Protein AF-0000000069236373 (afdb_homodimer)

Sequence (262 aa):
MSIPLNDQLSQAESSCGSLLYELQIIWDEVGETEPDRDRMLFELEQEYLEVYRRKVDQVNRSRAQLRQAITNCEVELAAICSTIGERLVHIRQSDRNVGSLKEEHARFLPQLEEMKKHHIEPRNPEAYFGQMSIPLNDQLSQAESSCGSLLYELQIIWDEVGETEPDRDRMLFELEQEYLEVYRRKVDQVNRSRAQLRQAITNCEVELAAICSTIGERLVHIRQSDRNVGSLKEEHARFLPQLEEMKKHHIEPRNPEAYFGQ

Secondary structure (DSSP, 8-state):
----HHHHHHHHHHHHHHHHHHHHHHHHHHT--HHHHHHHHHHHHHHHHHHHHHHHHHHHHHHHHHHHHHHHHHHHHHHHHHHTT-----SS-S---SS-HHHHHHHHHHHHHHHHHHHHS---GGGGG--/----HHHHHHHHHHHHHHHHHHHHHHHHHHT--HHHHHHHHHHHHHHHHHHHHHHHHHHHHHHHHHHHHHHHHHHHHHHHHHHTT-----SS-S---SS-HHHHHHHHHHHHHHHHHHHHS---GGGGG--

InterPro domains:
  IPR007145 Microtubule-associated protein, MAP65/Ase1/PRC1 [PTHR19321] (13-121)

pLDDT: mean 76.99, std 19.48, range [25.95, 97.44]

Foldseek 3Di:
DPPPPVVVVVVVVVVVVVVVVVVVVVCVVVVPDPVRVVVVVVVVVVVVVVVVVVVVVVVVVVVVVLVVLLVVLVVQLCVLCVVVVHRSPCLVPPPPDDDDSVVSNVVSVVSNVVSVVVSVPPPPVPPVPPD/DPPPPVVVVVVVVVVVVVVVVVVVVVCVVVVPDPVRVVVVVVVVVVVVVVVVVVVVVVVVVVVVVLVVLLVVLVVQLCVLCVVVVHRSPCLVPPPVPDDDSVVSNVVSVVSNVVSVVVSVPPPPVPPVVPD

Radius of gyration: 35.78 Å; Cα contacts (8 Å, |Δi|>4): 160; chains: 2; bounding box: 32×130×76 Å

Structure (mmCIF, N/CA/C/O backbone):
data_AF-0000000069236373-model_v1
#
loop_
_entity.id
_entity.type
_entity.pdbx_description
1 polymer 'Uncharacterized protein'
#
loop_
_atom_site.group_PDB
_atom_site.id
_atom_site.type_symbol
_atom_site.label_atom_id
_atom_site.label_alt_id
_atom_site.label_comp_id
_atom_site.label_asym_id
_atom_site.label_entity_id
_atom_site.label_seq_id
_atom_site.pdbx_PDB_ins_code
_atom_site.Cartn_x
_atom_site.Cartn_y
_atom_site.Cartn_z
_atom_site.occupancy
_atom_site.B_iso_or_equiv
_atom_site.auth_seq_id
_atom_site.auth_comp_id
_atom_site.auth_asym_id
_atom_site.auth_atom_id
_atom_site.pdbx_PDB_model_num
ATOM 1 N N . MET A 1 1 ? 19.297 19.359 -1.85 1 26.12 1 MET A N 1
ATOM 2 C CA . MET A 1 1 ? 18.641 19.359 -3.154 1 26.12 1 MET A CA 1
ATOM 3 C C . MET A 1 1 ? 17.594 18.266 -3.24 1 26.12 1 MET A C 1
ATOM 5 O O . MET A 1 1 ? 17.922 17.078 -3.244 1 26.12 1 MET A O 1
ATOM 9 N N . SER A 1 2 ? 16.375 18.422 -2.619 1 38.12 2 SER A N 1
ATOM 10 C CA . SER A 1 2 ? 15.258 17.5 -2.512 1 38.12 2 SER A CA 1
ATOM 11 C C . SER A 1 2 ? 14.953 16.828 -3.852 1 38.12 2 SER A C 1
ATOM 13 O O . SER A 1 2 ? 14.977 17.5 -4.895 1 38.12 2 SER A O 1
ATOM 15 N N . ILE A 1 3 ? 15.445 15.734 -4.121 1 47.75 3 ILE A N 1
ATOM 16 C CA . ILE A 1 3 ? 15.055 15.102 -5.375 1 47.75 3 ILE A CA 1
ATOM 17 C C . ILE A 1 3 ? 13.594 15.422 -5.684 1 47.75 3 ILE A C 1
ATOM 19 O O . ILE A 1 3 ? 12.719 15.242 -4.836 1 47.75 3 ILE A O 1
ATOM 23 N N . PRO A 1 4 ? 13.43 16.172 -6.766 1 51.88 4 PRO A N 1
ATOM 24 C CA . PRO A 1 4 ? 12.07 16.594 -7.113 1 51.88 4 PRO A CA 1
ATOM 25 C C . PRO A 1 4 ? 11.07 15.445 -7.082 1 51.88 4 PRO A C 1
ATOM 27 O O . PRO A 1 4 ? 11.422 14.297 -7.379 1 51.88 4 PRO A O 1
ATOM 30 N N . LEU A 1 5 ? 10.062 15.523 -6.312 1 58.81 5 LEU A N 1
ATOM 31 C CA . LEU A 1 5 ? 8.938 14.602 -6.188 1 58.81 5 LEU A CA 1
ATOM 32 C C . LEU A 1 5 ? 8.734 13.812 -7.48 1 58.81 5 LEU A C 1
ATOM 34 O O . LEU A 1 5 ? 8.469 12.609 -7.441 1 58.81 5 LEU A O 1
ATOM 38 N N . ASN A 1 6 ? 9.141 14.438 -8.555 1 59.66 6 ASN A N 1
ATOM 39 C CA . ASN A 1 6 ? 8.891 13.844 -9.867 1 59.66 6 ASN A CA 1
ATOM 40 C C . ASN A 1 6 ? 9.875 12.711 -10.164 1 59.66 6 ASN A C 1
ATOM 42 O O . ASN A 1 6 ? 9.5 11.695 -10.75 1 59.66 6 ASN A O 1
ATOM 46 N N . ASP A 1 7 ? 11.094 13 -9.664 1 62.06 7 ASP A N 1
ATOM 47 C CA . ASP A 1 7 ? 12.117 12 -9.961 1 62.06 7 ASP A CA 1
ATOM 48 C C . ASP A 1 7 ? 11.891 10.727 -9.148 1 62.06 7 ASP A C 1
ATOM 50 O O . ASP A 1 7 ? 12.047 9.617 -9.672 1 62.06 7 ASP A O 1
ATOM 54 N N . GLN A 1 8 ? 11.609 10.906 -7.918 1 60.22 8 GLN A N 1
ATOM 55 C CA . GLN A 1 8 ? 11.375 9.758 -7.047 1 60.22 8 GLN A CA 1
ATOM 56 C C . GLN A 1 8 ? 10.188 8.93 -7.527 1 60.22 8 GLN A C 1
ATOM 58 O O . GLN A 1 8 ? 10.242 7.699 -7.535 1 60.22 8 GLN A O 1
ATOM 63 N N . LEU A 1 9 ? 9.312 9.625 -8.039 1 64.06 9 LEU A N 1
ATOM 64 C CA . LEU A 1 9 ? 8.109 8.969 -8.539 1 64.06 9 LEU A CA 1
ATOM 65 C C . LEU A 1 9 ? 8.391 8.219 -9.836 1 64.06 9 LEU A C 1
ATOM 67 O O . LEU A 1 9 ? 7.852 7.141 -10.062 1 64.06 9 LEU A O 1
ATOM 71 N N . SER A 1 10 ? 9.336 8.773 -10.555 1 66.5 10 SER A N 1
ATOM 72 C CA . SER A 1 10 ? 9.711 8.133 -11.812 1 66.5 10 SER A CA 1
ATOM 73 C C . SER A 1 10 ? 10.43 6.812 -11.562 1 66.5 10 SER A C 1
ATOM 75 O O . SER A 1 10 ? 10.164 5.82 -12.242 1 66.5 10 SER A O 1
ATOM 77 N N . GLN A 1 11 ? 11.312 6.855 -10.523 1 68.12 11 GLN A N 1
ATOM 78 C CA . GLN A 1 11 ? 12.047 5.637 -10.195 1 68.12 11 GLN A CA 1
ATOM 79 C C . GLN A 1 11 ? 11.109 4.562 -9.656 1 68.12 11 GLN A C 1
ATOM 81 O O . GLN A 1 11 ? 11.258 3.381 -9.977 1 68.12 11 GLN A O 1
ATOM 86 N N . ALA A 1 12 ? 10.211 4.988 -8.953 1 68.5 12 ALA A N 1
ATOM 87 C CA . ALA A 1 12 ? 9.227 4.062 -8.391 1 68.5 12 ALA A CA 1
ATOM 88 C C . ALA A 1 12 ? 8.375 3.439 -9.492 1 68.5 12 ALA A C 1
ATOM 90 O O . ALA A 1 12 ? 8.078 2.244 -9.453 1 68.5 12 ALA A O 1
ATOM 91 N N . GLU A 1 13 ? 8.195 4.305 -10.438 1 69.25 13 GLU A N 1
ATOM 92 C CA . GLU A 1 13 ? 7.406 3.842 -11.578 1 69.25 13 GLU A CA 1
ATOM 93 C C . GLU A 1 13 ? 8.133 2.732 -12.336 1 69.25 13 GLU A C 1
ATOM 95 O O . GLU A 1 13 ? 7.508 1.767 -12.781 1 69.25 13 GLU A O 1
ATOM 100 N N . SER A 1 14 ? 9.438 2.98 -12.438 1 74.75 14 SER A N 1
ATOM 101 C CA . SER A 1 14 ? 10.242 1.968 -13.117 1 74.75 14 SER A CA 1
ATOM 102 C C . SER A 1 14 ? 10.242 0.654 -12.336 1 74.75 14 SER A C 1
ATOM 104 O O . SER A 1 14 ? 10.125 -0.421 -12.93 1 74.75 14 SER A O 1
ATOM 106 N N . SER A 1 15 ? 10.344 0.824 -10.992 1 81.56 15 SER A N 1
ATOM 107 C CA . SER A 1 15 ? 10.359 -0.372 -10.156 1 81.56 15 SER A CA 1
ATOM 108 C C . SER A 1 15 ? 9.008 -1.073 -10.172 1 81.56 15 SER A C 1
ATOM 110 O O . SER A 1 15 ? 8.938 -2.297 -10.305 1 81.56 15 SER A O 1
ATOM 112 N N . CYS A 1 16 ? 7.988 -0.283 -10.195 1 85.12 16 CYS A N 1
ATOM 113 C CA . CYS A 1 16 ? 6.645 -0.847 -10.297 1 85.12 16 CYS A CA 1
ATOM 114 C C . CYS A 1 16 ? 6.445 -1.528 -11.648 1 85.12 16 CYS A C 1
ATOM 116 O O . CYS A 1 16 ? 5.859 -2.611 -11.719 1 85.12 16 CYS A O 1
ATOM 118 N N . GLY A 1 17 ? 6.941 -0.844 -12.688 1 85.62 17 GLY A N 1
ATOM 119 C CA . GLY A 1 17 ? 6.887 -1.438 -14.008 1 85.62 17 GLY A CA 1
ATOM 120 C C . GLY A 1 17 ? 7.566 -2.793 -14.086 1 85.62 17 GLY A C 1
ATOM 121 O O . GLY A 1 17 ? 7.023 -3.73 -14.68 1 85.62 17 GLY A O 1
ATOM 122 N N . SER A 1 18 ? 8.703 -2.859 -13.508 1 88.56 18 SER A N 1
ATOM 123 C CA . SER A 1 18 ? 9.453 -4.109 -13.484 1 88.56 18 SER A CA 1
ATOM 124 C C . SER A 1 18 ? 8.703 -5.191 -12.719 1 88.56 18 SER A C 1
ATOM 126 O O . SER A 1 18 ? 8.68 -6.352 -13.133 1 88.56 18 SER A O 1
ATOM 128 N N . LEU A 1 19 ? 8.125 -4.875 -11.695 1 91.25 19 LEU A N 1
ATOM 129 C CA . LEU A 1 19 ? 7.387 -5.824 -10.875 1 91.25 19 LEU A CA 1
ATOM 130 C C . LEU A 1 19 ? 6.121 -6.293 -11.594 1 91.25 19 LEU A C 1
ATOM 132 O O . LEU A 1 19 ? 5.773 -7.477 -11.539 1 91.25 19 LEU A O 1
ATOM 136 N N . LEU A 1 20 ? 5.484 -5.375 -12.328 1 91 20 LEU A N 1
ATOM 137 C CA . LEU A 1 20 ? 4.328 -5.734 -13.148 1 91 20 LEU A CA 1
ATOM 138 C C . LEU A 1 20 ? 4.723 -6.703 -14.258 1 91 20 LEU A C 1
ATOM 140 O O . LEU A 1 20 ? 3.982 -7.641 -14.562 1 91 20 LEU A O 1
ATOM 144 N N . TYR A 1 21 ? 5.875 -6.414 -14.805 1 91.44 21 TYR A N 1
ATOM 145 C CA . TYR A 1 21 ? 6.402 -7.309 -15.828 1 91.44 21 TYR A CA 1
ATOM 146 C C . TYR A 1 21 ? 6.637 -8.703 -15.258 1 91.44 21 TYR A C 1
ATOM 148 O O . TYR A 1 21 ? 6.273 -9.703 -15.883 1 91.44 21 TYR A O 1
ATOM 156 N N . GLU A 1 22 ? 7.223 -8.75 -14.125 1 93.06 22 GLU A N 1
ATOM 157 C CA . GLU A 1 22 ? 7.441 -10.023 -13.438 1 93.06 22 GLU A CA 1
ATOM 158 C C . GLU A 1 22 ? 6.121 -10.742 -13.172 1 93.06 22 GLU A C 1
ATOM 160 O O . GLU A 1 22 ? 6.02 -11.953 -13.367 1 93.06 22 GLU A O 1
ATOM 165 N N . LEU A 1 23 ? 5.121 -10.062 -12.812 1 95.19 23 LEU A N 1
ATOM 166 C CA . LEU A 1 23 ? 3.797 -10.625 -12.578 1 95.19 23 LEU A CA 1
ATOM 167 C C . LEU A 1 23 ? 3.24 -11.258 -13.844 1 95.19 23 LEU A C 1
ATOM 169 O O . LEU A 1 23 ? 2.699 -12.359 -13.812 1 95.19 23 LEU A O 1
ATOM 173 N N . GLN A 1 24 ? 3.424 -10.562 -14.93 1 93.62 24 GLN A N 1
ATOM 174 C CA . GLN A 1 24 ? 2.943 -11.055 -16.219 1 93.62 24 GLN A CA 1
ATOM 175 C C . GLN A 1 24 ? 3.633 -12.359 -16.594 1 93.62 24 GLN A C 1
ATOM 177 O O . GLN A 1 24 ? 2.99 -13.281 -17.109 1 93.62 24 GLN A O 1
ATOM 182 N N . ILE A 1 25 ? 4.91 -12.422 -16.312 1 95.88 25 ILE A N 1
ATOM 183 C CA . ILE A 1 25 ? 5.688 -13.617 -16.609 1 95.88 25 ILE A CA 1
ATOM 184 C C . ILE A 1 25 ? 5.156 -14.789 -15.797 1 95.88 25 ILE A C 1
ATOM 186 O O . ILE A 1 25 ? 4.949 -15.883 -16.328 1 95.88 25 ILE A O 1
ATOM 190 N N . ILE A 1 26 ? 4.926 -14.578 -14.531 1 97 26 ILE A N 1
ATOM 191 C CA . ILE A 1 26 ? 4.441 -15.641 -13.656 1 97 26 ILE A CA 1
ATOM 192 C C . ILE A 1 26 ? 3.051 -16.078 -14.102 1 97 26 ILE A C 1
ATOM 194 O O . ILE A 1 26 ? 2.771 -17.281 -14.188 1 97 26 ILE A O 1
ATOM 198 N N . TRP A 1 27 ? 2.217 -15.125 -14.43 1 96.5 27 TRP A N 1
ATOM 199 C CA . TRP A 1 27 ? 0.853 -15.43 -14.844 1 96.5 27 TRP A CA 1
ATOM 200 C C . TRP A 1 27 ? 0.851 -16.25 -16.141 1 96.5 27 TRP A C 1
ATOM 202 O O . TRP A 1 27 ? 0.029 -17.156 -16.297 1 96.5 27 TRP A O 1
ATOM 212 N N . ASP A 1 28 ? 1.754 -15.914 -17.016 1 94.5 28 ASP A N 1
ATOM 213 C CA . ASP A 1 28 ? 1.892 -16.672 -18.266 1 94.5 28 ASP A CA 1
ATOM 214 C C . ASP A 1 28 ? 2.314 -18.109 -17.969 1 94.5 28 ASP A C 1
ATOM 216 O O . ASP A 1 28 ? 1.752 -19.062 -18.531 1 94.5 28 ASP A O 1
ATOM 220 N N . GLU A 1 29 ? 3.211 -18.281 -17.156 1 94.81 29 GLU A N 1
ATOM 221 C CA . GLU A 1 29 ? 3.715 -19.594 -16.797 1 94.81 29 GLU A CA 1
ATOM 222 C C . GLU A 1 29 ? 2.625 -20.453 -16.141 1 94.81 29 GLU A C 1
ATOM 224 O O . GLU A 1 29 ? 2.484 -21.625 -16.453 1 94.81 29 GLU A O 1
ATOM 229 N N . VAL A 1 30 ? 1.955 -19.844 -15.219 1 95.56 30 VAL A N 1
ATOM 230 C CA . VAL A 1 30 ? 0.903 -20.531 -14.477 1 95.56 30 VAL A CA 1
ATOM 231 C C . VAL A 1 30 ? -0.269 -20.828 -15.414 1 95.56 30 VAL A C 1
ATOM 233 O O . VAL A 1 30 ? -0.889 -21.891 -15.312 1 95.56 30 VAL A O 1
ATOM 236 N N . GLY A 1 31 ? -0.531 -19.969 -16.375 1 95.44 31 GLY A N 1
ATOM 237 C CA . GLY A 1 31 ? -1.665 -20.062 -17.281 1 95.44 31 GLY A CA 1
ATOM 238 C C . GLY A 1 31 ? -2.908 -19.375 -16.75 1 95.44 31 GLY A C 1
ATOM 239 O O . GLY A 1 31 ? -4.012 -19.922 -16.828 1 95.44 31 GLY A O 1
ATOM 240 N N . GLU A 1 32 ? -2.658 -18.188 -16.172 1 95.25 32 GLU A N 1
ATOM 241 C CA . GLU A 1 32 ? -3.773 -17.406 -15.648 1 95.25 32 GLU A CA 1
ATOM 242 C C . GLU A 1 32 ? -4.641 -16.875 -16.781 1 95.25 32 GLU A C 1
ATOM 244 O O . GLU A 1 32 ? -4.121 -16.422 -17.797 1 95.25 32 GLU A O 1
ATOM 249 N N . THR A 1 33 ? -5.926 -16.938 -16.547 1 94.75 33 THR A N 1
ATOM 250 C CA . THR A 1 33 ? -6.848 -16.422 -17.547 1 94.75 33 THR A CA 1
ATOM 251 C C . THR A 1 33 ? -6.867 -14.906 -17.547 1 94.75 33 THR A C 1
ATOM 253 O O . THR A 1 33 ? -6.496 -14.273 -16.547 1 94.75 33 THR A O 1
ATOM 256 N N . GLU A 1 34 ? -7.34 -14.297 -18.625 1 92.94 34 GLU A N 1
ATOM 257 C CA . GLU A 1 34 ? -7.402 -12.844 -18.75 1 92.94 34 GLU A CA 1
ATOM 258 C C . GLU A 1 34 ? -8.312 -12.242 -17.688 1 92.94 34 GLU A C 1
ATOM 260 O O . GLU A 1 34 ? -7.945 -11.273 -17.016 1 92.94 34 GLU A O 1
ATOM 265 N N . PRO A 1 35 ? -9.555 -12.867 -17.469 1 94.81 35 PRO A N 1
ATOM 266 C CA . PRO A 1 35 ? -10.414 -12.32 -16.422 1 94.81 35 PRO A CA 1
ATOM 267 C C . PRO A 1 35 ? -9.773 -12.391 -15.039 1 94.81 35 PRO A C 1
ATOM 269 O O . PRO A 1 35 ? -9.945 -11.477 -14.227 1 94.81 35 PRO A O 1
ATOM 272 N N . ASP A 1 36 ? -8.969 -13.391 -14.758 1 93.62 36 ASP A N 1
ATOM 273 C CA . ASP A 1 36 ? -8.281 -13.516 -13.469 1 93.62 36 ASP A CA 1
ATOM 274 C C . ASP A 1 36 ? -7.172 -12.477 -13.328 1 93.62 36 ASP A C 1
ATOM 276 O O . ASP A 1 36 ? -6.996 -11.891 -12.266 1 93.62 36 ASP A O 1
ATOM 280 N N . ARG A 1 37 ? -6.473 -12.297 -14.391 1 92.88 37 ARG A N 1
ATOM 281 C CA . ARG A 1 37 ? -5.418 -11.281 -14.398 1 92.88 37 ARG A CA 1
ATOM 282 C C . ARG A 1 37 ? -5.992 -9.891 -14.141 1 92.88 37 ARG A C 1
ATOM 284 O O . ARG A 1 37 ? -5.473 -9.148 -13.312 1 92.88 37 ARG A O 1
ATOM 291 N N . ASP A 1 38 ? -7.059 -9.562 -14.844 1 89.69 38 ASP A N 1
ATOM 292 C CA . ASP A 1 38 ? -7.727 -8.273 -14.688 1 89.69 38 ASP A CA 1
ATOM 293 C C . ASP A 1 38 ? -8.18 -8.062 -13.242 1 89.69 38 ASP A C 1
ATOM 295 O O . ASP A 1 38 ? -8.047 -6.961 -12.703 1 89.69 38 ASP A O 1
ATOM 299 N N . ARG A 1 39 ? -8.734 -9.078 -12.742 1 93.25 39 ARG A N 1
ATOM 300 C CA . ARG A 1 39 ? -9.203 -9.008 -11.359 1 93.25 39 ARG A CA 1
ATOM 301 C C . ARG A 1 39 ? -8.047 -8.727 -10.406 1 93.25 39 ARG A C 1
ATOM 303 O O . ARG A 1 39 ? -8.148 -7.855 -9.539 1 93.25 39 ARG A O 1
ATOM 310 N N . MET A 1 40 ? -6.969 -9.383 -10.539 1 92.5 40 MET A N 1
ATOM 311 C CA . MET A 1 40 ? -5.824 -9.211 -9.648 1 92.5 40 MET A CA 1
ATOM 312 C C . MET A 1 40 ? -5.191 -7.836 -9.844 1 92.5 40 MET A C 1
ATOM 314 O O . MET A 1 40 ? -4.77 -7.199 -8.875 1 92.5 40 MET A O 1
ATOM 318 N N . LEU A 1 41 ? -5.129 -7.359 -11.039 1 91.06 41 LEU A N 1
ATOM 319 C CA . LEU A 1 41 ? -4.617 -6.023 -11.32 1 91.06 41 LEU A CA 1
ATOM 320 C C . LEU A 1 41 ? -5.5 -4.957 -10.68 1 91.06 41 LEU A C 1
ATOM 322 O O . LEU A 1 41 ? -4.996 -3.967 -10.148 1 91.06 41 LEU A O 1
ATOM 326 N N . PHE A 1 42 ? -6.809 -5.164 -10.805 1 90.38 42 PHE A N 1
ATOM 327 C CA . PHE A 1 42 ? -7.746 -4.246 -10.172 1 90.38 42 PHE A CA 1
ATOM 328 C C . PHE A 1 42 ? -7.516 -4.188 -8.664 1 90.38 42 PHE A C 1
ATOM 330 O O . PHE A 1 42 ? -7.504 -3.107 -8.07 1 90.38 42 PHE A O 1
ATOM 337 N N . GLU A 1 43 ? -7.352 -5.375 -8.023 1 92.25 43 GLU A N 1
ATOM 338 C CA . GLU A 1 43 ? -7.082 -5.449 -6.59 1 92.25 43 GLU A CA 1
ATOM 339 C C . GLU A 1 43 ? -5.797 -4.711 -6.23 1 92.25 43 GLU A C 1
ATOM 341 O O . GLU A 1 43 ? -5.738 -4.012 -5.219 1 92.25 43 GLU A O 1
ATOM 346 N N . LEU A 1 44 ? -4.797 -4.879 -7.023 1 91.75 44 LEU A N 1
ATOM 347 C CA . LEU A 1 44 ? -3.523 -4.191 -6.836 1 91.75 44 LEU A CA 1
ATOM 348 C C . LEU A 1 44 ? -3.709 -2.678 -6.895 1 91.75 44 LEU A C 1
ATOM 350 O O . LEU A 1 44 ? -3.193 -1.953 -6.039 1 91.75 44 LEU A O 1
ATOM 354 N N . GLU A 1 45 ? -4.414 -2.201 -7.785 1 87 45 GLU A N 1
ATOM 355 C CA . GLU A 1 45 ? -4.688 -0.776 -7.941 1 87 45 GLU A CA 1
ATOM 356 C C . GLU A 1 45 ? -5.422 -0.219 -6.727 1 87 45 GLU A C 1
ATOM 358 O O . GLU A 1 45 ? -5.117 0.879 -6.258 1 87 45 GLU A O 1
ATOM 363 N N . GLN A 1 46 ? -6.414 -0.959 -6.285 1 90.12 46 GLN A N 1
ATOM 364 C CA . GLN A 1 46 ? -7.168 -0.521 -5.117 1 90.12 46 GLN A CA 1
ATOM 365 C C . GLN A 1 46 ? -6.27 -0.413 -3.891 1 90.12 46 GLN A C 1
ATOM 367 O O . GLN A 1 46 ? -6.391 0.53 -3.105 1 90.12 46 GLN A O 1
ATOM 372 N N . GLU A 1 47 ? -5.359 -1.366 -3.807 1 91.06 47 GLU A N 1
ATOM 373 C CA . GLU A 1 47 ? -4.449 -1.343 -2.666 1 91.06 47 GLU A CA 1
ATOM 374 C C . GLU A 1 47 ? -3.465 -0.18 -2.768 1 91.06 47 GLU A C 1
ATOM 376 O O . GLU A 1 47 ? -3.117 0.438 -1.76 1 91.06 47 GLU A O 1
ATOM 381 N N . TYR A 1 48 ? -3.102 0.008 -3.98 1 87.69 48 TYR A N 1
ATOM 382 C CA . TYR A 1 48 ? -2.229 1.141 -4.266 1 87.69 48 TYR A CA 1
ATOM 383 C C . TYR A 1 48 ? -2.91 2.457 -3.918 1 87.69 48 TYR A C 1
ATOM 385 O O . TYR A 1 48 ? -2.334 3.299 -3.225 1 87.69 48 TYR A O 1
ATOM 393 N N . LEU A 1 49 ? -4.102 2.74 -4.293 1 90.44 49 LEU A N 1
ATOM 394 C CA . LEU A 1 49 ? -4.852 3.965 -4.035 1 90.44 49 LEU A CA 1
ATOM 395 C C . LEU A 1 49 ? -5.098 4.145 -2.541 1 90.44 49 LEU A C 1
ATOM 397 O O . LEU A 1 49 ? -5.098 5.273 -2.039 1 90.44 49 LEU A O 1
ATOM 401 N N . GLU A 1 50 ? -5.273 3.02 -1.917 1 93.56 50 GLU A N 1
ATOM 402 C CA . GLU A 1 50 ? -5.512 3.07 -0.477 1 93.56 50 GLU A CA 1
ATOM 403 C C . GLU A 1 50 ? -4.305 3.641 0.262 1 93.56 50 GLU A C 1
ATOM 405 O O . GLU A 1 50 ? -4.453 4.309 1.287 1 93.56 50 GLU A O 1
ATOM 410 N N . VAL A 1 51 ? -3.08 3.426 -0.233 1 93.94 51 VAL A N 1
ATOM 411 C CA . VAL A 1 51 ? -1.866 3.973 0.364 1 93.94 51 VAL A CA 1
ATOM 412 C C . VAL A 1 51 ? -1.929 5.496 0.358 1 93.94 51 VAL A C 1
ATOM 414 O O . VAL A 1 51 ? -1.69 6.141 1.385 1 93.94 51 VAL A O 1
ATOM 417 N N . TYR A 1 52 ? -2.342 6.043 -0.737 1 91.31 52 TYR A N 1
ATOM 418 C CA . TYR A 1 52 ? -2.447 7.492 -0.872 1 91.31 52 TYR A CA 1
ATOM 419 C C . TYR A 1 52 ? -3.561 8.039 0.01 1 91.31 52 TYR A C 1
ATOM 421 O O . TYR A 1 52 ? -3.377 9.047 0.696 1 91.31 52 TYR A O 1
ATOM 429 N N . ARG A 1 53 ? -4.684 7.426 0.049 1 94.25 53 ARG A N 1
ATOM 430 C CA . ARG A 1 53 ? -5.828 7.879 0.834 1 94.25 53 ARG A CA 1
ATOM 431 C C . ARG A 1 53 ? -5.496 7.891 2.322 1 94.25 53 ARG A C 1
ATOM 433 O O . ARG A 1 53 ? -5.852 8.836 3.035 1 94.25 53 ARG A O 1
ATOM 440 N N . ARG A 1 54 ? -4.82 6.848 2.734 1 95.75 54 ARG A N 1
ATOM 441 C CA . ARG A 1 54 ? -4.449 6.758 4.141 1 95.75 54 ARG A CA 1
ATOM 442 C C . ARG A 1 54 ? -3.512 7.898 4.535 1 95.75 54 ARG A C 1
ATOM 444 O O . ARG A 1 54 ? -3.617 8.445 5.633 1 95.75 54 ARG A O 1
ATOM 451 N N . LYS A 1 55 ? -2.586 8.203 3.621 1 94.88 55 LYS A N 1
ATOM 452 C CA . LYS A 1 55 ? -1.638 9.281 3.902 1 94.88 55 LYS A CA 1
ATOM 453 C C . LYS A 1 55 ? -2.346 10.625 3.996 1 94.88 55 LYS A C 1
ATOM 455 O O . LYS A 1 55 ? -2.084 11.414 4.914 1 94.88 55 LYS A O 1
ATOM 460 N N . VAL A 1 56 ? -3.213 10.898 3.082 1 95.81 56 VAL A N 1
ATOM 461 C CA . VAL A 1 56 ? -3.988 12.133 3.094 1 95.81 56 VAL A CA 1
ATOM 462 C C . VAL A 1 56 ? -4.789 12.234 4.391 1 95.81 56 VAL A C 1
ATOM 464 O O . VAL A 1 56 ? -4.816 13.281 5.035 1 95.81 56 VAL A O 1
ATOM 467 N N . ASP A 1 57 ? -5.387 11.148 4.785 1 97.06 57 ASP A N 1
ATOM 468 C CA . ASP A 1 57 ? -6.172 11.109 6.016 1 97.06 57 ASP A CA 1
ATOM 469 C C . ASP A 1 57 ? -5.305 11.438 7.23 1 97.06 57 ASP A C 1
ATOM 471 O O . ASP A 1 57 ? -5.723 12.188 8.109 1 97.06 57 ASP A O 1
ATOM 475 N N . GLN A 1 58 ? -4.184 10.852 7.211 1 96.56 58 GLN A N 1
ATOM 476 C CA . GLN A 1 58 ? -3.254 11.055 8.32 1 96.56 58 GLN A CA 1
ATOM 477 C C . GLN A 1 58 ? -2.846 12.523 8.43 1 96.56 58 GLN A C 1
ATOM 479 O O . GLN A 1 58 ? -2.891 13.102 9.516 1 96.56 58 GLN A O 1
ATOM 484 N N . VAL A 1 59 ? -2.535 13.055 7.352 1 97.12 59 VAL A N 1
ATOM 485 C CA . VAL A 1 59 ? -2.045 14.43 7.359 1 97.12 59 VAL A CA 1
ATOM 486 C C . VAL A 1 59 ? -3.197 15.383 7.652 1 97.12 59 VAL A C 1
ATOM 488 O O . VAL A 1 59 ? -3.014 16.406 8.328 1 97.12 59 VAL A O 1
ATOM 491 N N . ASN A 1 60 ? -4.316 15.078 7.188 1 96.5 60 ASN A N 1
ATOM 492 C CA . ASN A 1 60 ? -5.512 15.875 7.473 1 96.5 60 ASN A CA 1
ATOM 493 C C . ASN A 1 60 ? -5.852 15.859 8.961 1 96.5 60 ASN A C 1
ATOM 495 O O . ASN A 1 60 ? -6.277 16.875 9.508 1 96.5 60 ASN A O 1
ATOM 499 N N . ARG A 1 61 ? -5.676 14.766 9.555 1 97.31 61 ARG A N 1
ATOM 500 C CA . ARG A 1 61 ? -5.898 14.672 10.992 1 97.31 61 ARG A CA 1
ATOM 501 C C . ARG A 1 61 ? -4.918 15.547 11.758 1 97.31 61 ARG A C 1
ATOM 503 O O . ARG A 1 61 ? -5.297 16.234 12.711 1 97.31 61 ARG A O 1
ATOM 510 N N . SER A 1 62 ? -3.709 15.5 11.32 1 96 62 SER A N 1
ATOM 511 C CA . SER A 1 62 ? -2.674 16.328 11.93 1 96 62 SER A CA 1
ATOM 512 C C . SER A 1 62 ? -2.992 17.812 11.773 1 96 62 SER A C 1
ATOM 514 O O . SER A 1 62 ? -2.809 18.594 12.711 1 96 62 SER A O 1
ATOM 516 N N . ARG A 1 63 ? -3.457 18.188 10.602 1 97.38 63 ARG A N 1
ATOM 517 C CA . ARG A 1 63 ? -3.883 19.562 10.336 1 97.38 63 ARG A CA 1
ATOM 518 C C . ARG A 1 63 ? -5.012 19.969 11.281 1 97.38 63 ARG A C 1
ATOM 520 O O . ARG A 1 63 ? -4.961 21.047 11.883 1 97.38 63 ARG A O 1
ATOM 527 N N . ALA A 1 64 ? -6.004 19.156 11.406 1 97.44 64 ALA A N 1
ATOM 528 C CA . ALA A 1 64 ? -7.148 19.438 12.266 1 97.44 64 ALA A CA 1
ATOM 529 C C . ALA A 1 64 ? -6.711 19.609 13.719 1 97.44 64 ALA A C 1
ATOM 531 O O . ALA A 1 64 ? -7.199 20.5 14.422 1 97.44 64 ALA A O 1
ATOM 532 N N . GLN A 1 65 ? -5.777 18.797 14.133 1 96.88 65 GLN A N 1
ATOM 533 C CA . GLN A 1 65 ? -5.254 18.859 15.492 1 96.88 65 GLN A CA 1
ATOM 534 C C . GLN A 1 65 ? -4.535 20.188 15.75 1 96.88 65 GLN A C 1
ATOM 536 O O . GLN A 1 65 ? -4.664 20.781 16.828 1 96.88 65 GLN A O 1
ATOM 541 N N . LEU A 1 66 ? -3.766 20.609 14.781 1 94.62 66 LEU A N 1
ATOM 542 C CA . LEU A 1 66 ? -3.051 21.875 14.891 1 94.62 66 LEU A CA 1
ATOM 543 C C . LEU A 1 66 ? -4.023 23.047 14.961 1 94.62 66 LEU A C 1
ATOM 545 O O . LEU A 1 66 ? -3.852 23.953 15.781 1 94.62 66 LEU A O 1
ATOM 549 N N . ARG A 1 67 ? -5.09 23.078 14.156 1 95.69 67 ARG A N 1
ATOM 550 C CA . ARG A 1 67 ? -6.129 24.094 14.18 1 95.69 67 ARG A CA 1
ATOM 551 C C . ARG A 1 67 ? -6.801 24.156 15.547 1 95.69 67 ARG A C 1
ATOM 553 O O . ARG A 1 67 ? -7.059 25.25 16.062 1 95.69 67 ARG A O 1
ATOM 560 N N . GLN A 1 68 ? -6.973 22.969 16.047 1 95.88 68 GLN A N 1
ATOM 561 C CA . GLN A 1 68 ? -7.613 22.875 17.344 1 95.88 68 GLN A CA 1
ATOM 562 C C . GLN A 1 68 ? -6.703 23.438 18.438 1 95.88 68 GLN A C 1
ATOM 564 O O . GLN A 1 68 ? -7.164 24.125 19.344 1 95.88 68 GLN A O 1
ATOM 569 N N . ALA A 1 69 ? -5.473 23.141 18.391 1 92.94 69 ALA A N 1
ATOM 570 C CA . ALA A 1 69 ? -4.496 23.625 19.359 1 92.94 69 ALA A CA 1
ATOM 571 C C . ALA A 1 69 ? -4.414 25.156 19.344 1 92.94 69 ALA A C 1
ATOM 573 O O . ALA A 1 69 ? -4.34 25.797 20.406 1 92.94 69 ALA A O 1
ATOM 574 N N . ILE A 1 70 ? -4.418 25.703 18.172 1 90.56 70 ILE A N 1
ATOM 575 C CA . ILE A 1 70 ? -4.375 27.156 18 1 90.56 70 ILE A CA 1
ATOM 576 C C . ILE A 1 70 ? -5.629 27.781 18.625 1 90.56 70 ILE A C 1
ATOM 578 O O . ILE A 1 70 ? -5.535 28.75 19.375 1 90.56 70 ILE A O 1
ATOM 582 N N . THR A 1 71 ? -6.801 27.188 18.266 1 91.94 71 THR A N 1
ATOM 583 C CA . THR A 1 71 ? -8.062 27.688 18.812 1 91.94 71 THR A CA 1
ATOM 584 C C . THR A 1 71 ? -8.039 27.641 20.344 1 91.94 71 THR A C 1
ATOM 586 O O . THR A 1 71 ? -8.484 28.578 21 1 91.94 71 THR A O 1
ATOM 589 N N . ASN A 1 72 ? -7.535 26.578 20.938 1 91.06 72 ASN A N 1
ATOM 590 C CA . ASN A 1 72 ? -7.426 26.438 22.391 1 91.06 72 ASN A CA 1
ATOM 591 C C . ASN A 1 72 ? -6.539 27.516 23 1 91.06 72 ASN A C 1
ATOM 593 O O . ASN A 1 72 ? -6.855 28.062 24.062 1 91.06 72 ASN A O 1
ATOM 597 N N . CYS A 1 73 ? -5.469 27.812 22.359 1 84.88 73 CYS A N 1
ATOM 598 C CA . CYS A 1 73 ? -4.551 28.859 22.812 1 84.88 73 CYS A CA 1
ATOM 599 C C . CYS A 1 73 ? -5.234 30.219 22.812 1 84.88 73 CYS A C 1
ATOM 601 O O . CYS A 1 73 ? -5.09 31 23.766 1 84.88 73 CYS A O 1
ATOM 603 N N . GLU A 1 74 ? -5.961 30.469 21.719 1 85.19 74 GLU A N 1
ATOM 604 C CA . GLU A 1 74 ? -6.691 31.719 21.594 1 85.19 74 GLU A CA 1
ATOM 605 C C . GLU A 1 74 ? -7.715 31.891 22.703 1 85.19 74 GLU A C 1
ATOM 607 O O . GLU A 1 74 ? -7.832 32.969 23.281 1 85.19 74 GLU A O 1
ATOM 612 N N . VAL A 1 75 ? -8.398 30.812 22.938 1 86.44 75 VAL A N 1
ATOM 613 C CA . VAL A 1 75 ? -9.445 30.828 23.953 1 86.44 75 VAL A CA 1
ATOM 614 C C . VAL A 1 75 ? -8.828 31.031 25.328 1 86.44 75 VAL A C 1
ATOM 616 O O . VAL A 1 75 ? -9.336 31.828 26.141 1 86.44 75 VAL A O 1
ATOM 619 N N . GLU A 1 76 ? -7.738 30.438 25.578 1 86.25 76 GLU A N 1
ATOM 620 C CA . GLU A 1 76 ? -7.055 30.547 26.859 1 86.25 76 GLU A CA 1
ATOM 621 C C . GLU A 1 76 ? -6.461 31.938 27.062 1 86.25 76 GLU A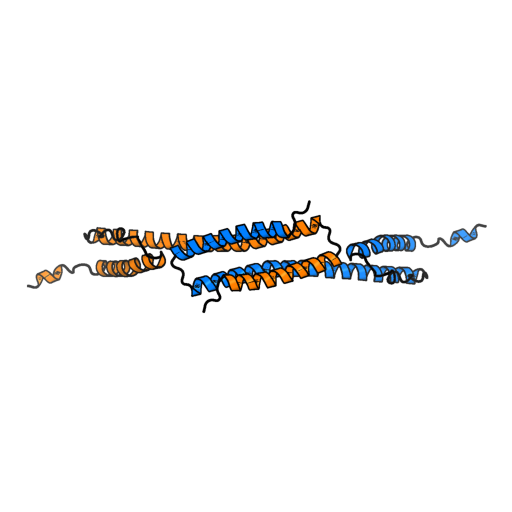 C 1
ATOM 623 O O . GLU A 1 76 ? -6.582 32.531 28.141 1 86.25 76 GLU A O 1
ATOM 628 N N . LEU A 1 77 ? -5.883 32.469 26.078 1 82.69 77 LEU A N 1
ATOM 629 C CA . LEU A 1 77 ? -5.312 33.812 26.125 1 82.69 77 LEU A CA 1
ATOM 630 C C . LEU A 1 77 ? -6.398 34.844 26.375 1 82.69 77 LEU A C 1
ATOM 632 O O . LEU A 1 77 ? -6.219 35.75 27.188 1 82.69 77 LEU A O 1
ATOM 636 N N . ALA A 1 78 ? -7.5 34.688 25.672 1 83.25 78 ALA A N 1
ATOM 637 C CA . ALA A 1 78 ? -8.633 35.594 25.812 1 83.25 78 ALA A CA 1
ATOM 638 C C . ALA A 1 78 ? -9.172 35.562 27.25 1 83.25 78 ALA A C 1
ATOM 640 O O . ALA A 1 78 ? -9.5 36.594 27.812 1 83.25 78 ALA A O 1
ATOM 641 N N . ALA A 1 79 ? -9.195 34.344 27.812 1 84.06 79 ALA A N 1
ATOM 642 C CA . ALA A 1 79 ? -9.695 34.188 29.188 1 84.06 79 ALA A CA 1
ATOM 643 C C . ALA A 1 79 ? -8.781 34.875 30.188 1 84.06 79 ALA A C 1
ATOM 645 O O . ALA A 1 79 ? -9.258 35.5 31.125 1 84.06 79 ALA A O 1
ATOM 646 N N . ILE A 1 80 ? -7.445 34.812 30.047 1 82.38 80 ILE A N 1
ATOM 647 C CA . ILE A 1 80 ? -6.453 35.406 30.922 1 82.38 80 ILE A CA 1
ATOM 648 C C . ILE A 1 80 ? -6.52 36.938 30.797 1 82.38 80 ILE A C 1
ATOM 650 O O . ILE A 1 80 ? -6.539 37.656 31.797 1 82.38 80 ILE A O 1
ATOM 654 N N . CYS A 1 81 ? -6.594 37.438 29.578 1 78.69 81 CYS A N 1
ATOM 655 C CA . CYS A 1 81 ? -6.656 38.875 29.328 1 78.69 81 CYS A CA 1
ATOM 656 C C . CYS A 1 81 ? -7.902 39.469 29.953 1 78.69 81 CYS A C 1
ATOM 658 O O . CYS A 1 81 ? -7.848 40.594 30.5 1 78.69 81 CYS A O 1
ATOM 660 N N . SER A 1 82 ? -9.07 38.75 29.859 1 81 82 SER A N 1
ATOM 661 C CA . SER A 1 82 ? -10.32 39.219 30.438 1 81 82 SER A CA 1
ATOM 662 C C . SER A 1 82 ? -10.195 39.406 31.953 1 81 82 SER A C 1
ATOM 664 O O . SER A 1 82 ? -10.734 40.375 32.5 1 81 82 SER A O 1
ATOM 666 N N . THR A 1 83 ? -9.375 38.562 32.594 1 81.88 83 THR A N 1
ATOM 667 C CA . THR A 1 83 ? -9.211 38.594 34.031 1 81.88 83 THR A CA 1
ATOM 668 C C . THR A 1 83 ? -8.297 39.75 34.438 1 81.88 83 THR A C 1
ATOM 670 O O . THR A 1 83 ? -8.453 40.312 35.531 1 81.88 83 THR A O 1
ATOM 673 N N . ILE A 1 84 ? -7.41 40.125 33.688 1 75.31 84 ILE A N 1
ATOM 674 C CA . ILE A 1 84 ? -6.441 41.156 34 1 75.31 84 ILE A CA 1
ATOM 675 C C . ILE A 1 84 ? -6.906 42.5 33.438 1 75.31 84 ILE A C 1
ATOM 677 O O . ILE A 1 84 ? -6.246 43.5 33.625 1 75.31 84 ILE A O 1
ATOM 681 N N . GLY A 1 85 ? -8.023 42.625 33.094 1 68.06 85 GLY A N 1
ATOM 682 C CA . GLY A 1 85 ? -8.672 43.844 32.594 1 68.06 85 GLY A CA 1
ATOM 683 C C . GLY A 1 85 ? -8.094 44.344 31.297 1 68.06 85 GLY A C 1
ATOM 684 O O . GLY A 1 85 ? -8.188 45.531 30.984 1 68.06 85 GLY A O 1
ATOM 685 N N . GLU A 1 86 ? -7.129 43.719 30.906 1 63.38 86 GLU A N 1
ATOM 686 C CA . GLU A 1 86 ? -6.547 44.062 29.609 1 63.38 86 GLU A CA 1
ATOM 687 C C . GLU A 1 86 ? -7.371 43.438 28.469 1 63.38 86 GLU A C 1
ATOM 689 O O . GLU A 1 86 ? -7.973 42.375 28.625 1 63.38 86 GLU A O 1
ATOM 694 N N . ARG A 1 87 ? -7.969 44.406 27.719 1 57.56 87 ARG A N 1
ATOM 695 C CA . ARG A 1 87 ? -8.758 43.938 26.594 1 57.56 87 ARG A CA 1
ATOM 696 C C . ARG A 1 87 ? -7.891 43.125 25.625 1 57.56 87 ARG A C 1
ATOM 698 O O . ARG A 1 87 ? -6.75 43.469 25.344 1 57.56 87 ARG A O 1
ATOM 705 N N . LEU A 1 88 ? -7.961 41.781 25.688 1 55.69 88 LEU A N 1
ATOM 706 C CA . LEU A 1 88 ? -7.227 40.906 24.797 1 55.69 88 LEU A CA 1
ATOM 707 C C . LEU A 1 88 ? -7.148 41.5 23.391 1 55.69 88 LEU A C 1
ATOM 709 O O . LEU A 1 88 ? -8.18 41.812 22.797 1 55.69 88 LEU A O 1
ATOM 713 N N . VAL A 1 89 ? -6.348 42.625 23.297 1 49.34 89 VAL A N 1
ATOM 714 C CA . VAL A 1 89 ? -6.234 43.094 21.922 1 49.34 89 VAL A CA 1
ATOM 715 C C . VAL A 1 89 ? -6.363 41.938 20.953 1 49.34 89 VAL A C 1
ATOM 717 O O . VAL A 1 89 ? -6.074 40.781 21.328 1 49.34 89 VAL A O 1
ATOM 720 N N . HIS A 1 90 ? -7.508 41.969 20.234 1 49.81 90 HIS A N 1
ATOM 721 C CA . HIS A 1 90 ? -7.922 41.031 19.203 1 49.81 90 HIS A CA 1
ATOM 722 C C . HIS A 1 90 ? -6.73 40.25 18.656 1 49.81 90 HIS A C 1
ATOM 724 O O . HIS A 1 90 ? -5.922 40.781 17.891 1 49.81 90 HIS A O 1
ATOM 730 N N . ILE A 1 91 ? -5.992 39.594 19.531 1 48.88 91 ILE A N 1
ATOM 731 C CA . ILE A 1 91 ? -4.922 38.688 19.094 1 48.88 91 ILE A CA 1
ATOM 732 C C . ILE A 1 91 ? -5.324 38.031 17.781 1 48.88 91 ILE A C 1
ATOM 734 O O . ILE A 1 91 ? -4.473 37.469 17.078 1 48.88 91 ILE A O 1
ATOM 738 N N . ARG A 1 92 ? -6.617 37.688 17.969 1 48.44 92 ARG A N 1
ATOM 739 C CA . ARG A 1 92 ? -7.035 36.938 16.781 1 48.44 92 ARG A CA 1
ATOM 740 C C . ARG A 1 92 ? -6.867 37.75 15.516 1 48.44 92 ARG A C 1
ATOM 742 O O . ARG A 1 92 ? -7.094 37.281 14.406 1 48.44 92 ARG A O 1
ATOM 749 N N . GLN A 1 93 ? -7.18 39.062 15.859 1 44.44 93 GLN A N 1
ATOM 750 C CA . GLN A 1 93 ? -7.254 39.844 14.633 1 44.44 93 GLN A CA 1
ATOM 751 C C . GLN A 1 93 ? -5.926 39.812 13.875 1 44.44 93 GLN A C 1
ATOM 753 O O . GLN A 1 93 ? -5.742 40.531 12.898 1 44.44 93 GLN A O 1
ATOM 758 N N . SER A 1 94 ? -5.035 39.656 14.836 1 44.38 94 SER A N 1
ATOM 759 C CA . SER A 1 94 ? -3.854 39.781 13.984 1 44.38 94 SER A CA 1
ATOM 760 C C . SER A 1 94 ? -4.121 39.219 12.586 1 44.38 94 SER A C 1
ATOM 762 O O . SER A 1 94 ? -4.914 38.281 12.422 1 44.38 94 SER A O 1
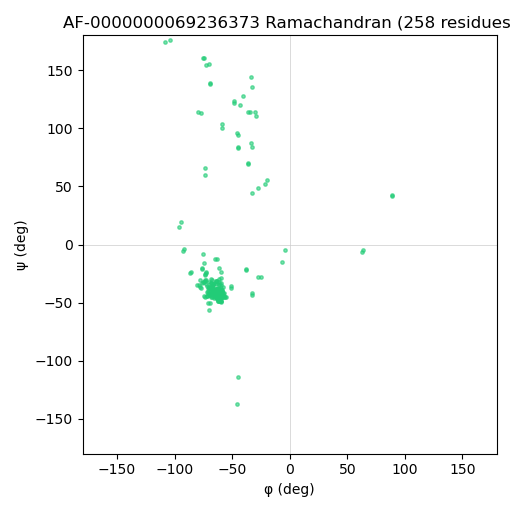ATOM 764 N N . ASP A 1 95 ? -3.691 39.969 11.695 1 43.41 95 ASP A N 1
ATOM 765 C CA . ASP A 1 95 ? -3.76 39.656 10.266 1 43.41 95 ASP A CA 1
ATOM 766 C C . ASP A 1 95 ? -3.771 38.156 10.016 1 43.41 95 ASP A C 1
ATOM 768 O O . ASP A 1 95 ? -2.746 37.5 10.156 1 43.41 95 ASP A O 1
ATOM 772 N N . ARG A 1 96 ? -4.527 37.375 10.633 1 47.88 96 ARG A N 1
ATOM 773 C CA . ARG A 1 96 ? -4.887 36.031 10.211 1 47.88 96 ARG A CA 1
ATOM 774 C C . ARG A 1 96 ? -4.285 35.719 8.844 1 47.88 96 ARG A C 1
ATOM 776 O O . ARG A 1 96 ? -4.707 34.75 8.18 1 47.88 96 ARG A O 1
ATOM 783 N N . ASN A 1 97 ? -3.793 36.688 8.516 1 47.84 97 ASN A N 1
ATOM 784 C CA . ASN A 1 97 ? -3.174 36.625 7.199 1 47.84 97 ASN A CA 1
ATOM 785 C C . ASN A 1 97 ? -2.334 35.344 7.047 1 47.84 97 ASN A C 1
ATOM 787 O O . ASN A 1 97 ? -2.873 34.281 6.805 1 47.84 97 ASN A O 1
ATOM 791 N N . VAL A 1 98 ? -0.884 35.406 6.359 1 58.47 98 VAL A N 1
ATOM 792 C CA . VAL A 1 98 ? -0.108 34.812 5.285 1 58.47 98 VAL A CA 1
ATOM 793 C C . VAL A 1 98 ? 0.677 33.594 5.824 1 58.47 98 VAL A C 1
ATOM 795 O O . VAL A 1 98 ? 1.373 32.906 5.07 1 58.47 98 VAL A O 1
ATOM 798 N N . GLY A 1 99 ? 0.596 33.25 7.391 1 80.19 99 GLY A N 1
ATOM 799 C CA . GLY A 1 99 ? 1.594 32.219 7.625 1 80.19 99 GLY A CA 1
ATOM 800 C C . GLY A 1 99 ? 0.995 30.844 7.797 1 80.19 99 GLY A C 1
ATOM 801 O O . GLY A 1 99 ? -0.212 30.656 7.625 1 80.19 99 GLY A O 1
ATOM 802 N N . SER A 1 100 ? 1.736 29.875 7.93 1 92.69 100 SER A N 1
ATOM 803 C CA . SER A 1 100 ? 1.348 28.484 8.109 1 92.69 100 SER A CA 1
ATOM 804 C C . SER A 1 100 ? 0.775 28.234 9.5 1 92.69 100 SER A C 1
ATOM 806 O O . SER A 1 100 ? 0.928 29.078 10.391 1 92.69 100 SER A O 1
ATOM 808 N N . LEU A 1 101 ? -0.041 27.281 9.711 1 93.81 101 LEU A N 1
ATOM 809 C CA . LEU A 1 101 ? -0.63 26.922 10.992 1 93.81 101 LEU A CA 1
ATOM 810 C C . LEU A 1 101 ? 0.443 26.781 12.07 1 93.81 101 LEU A C 1
ATOM 812 O O . LEU A 1 101 ? 0.236 27.203 13.211 1 93.81 101 LEU A O 1
ATOM 816 N N . LYS A 1 102 ? 1.561 26.281 11.648 1 93.19 102 LYS A N 1
ATOM 817 C CA . LYS A 1 102 ? 2.666 26.141 12.594 1 93.19 102 LYS A CA 1
ATOM 818 C C . LYS A 1 102 ? 3.168 27.5 13.062 1 93.19 102 LYS A C 1
ATOM 820 O O . LYS A 1 102 ? 3.5 27.672 14.234 1 93.19 102 LYS A O 1
ATOM 825 N N . GLU A 1 103 ? 3.268 28.422 12.195 1 89.56 103 GLU A N 1
ATOM 826 C CA . GLU A 1 103 ? 3.688 29.766 12.531 1 89.56 103 GLU A CA 1
ATOM 827 C C . GLU A 1 103 ? 2.682 30.453 13.453 1 89.56 103 GLU A C 1
ATOM 829 O O . GLU A 1 103 ? 3.066 31.125 14.406 1 89.56 103 GLU A O 1
ATOM 834 N N . GLU A 1 104 ? 1.446 30.281 13.117 1 87.5 104 GLU A N 1
ATOM 835 C CA . GLU A 1 104 ? 0.388 30.844 13.961 1 87.5 104 GLU A CA 1
ATOM 836 C C . GLU A 1 104 ? 0.443 30.266 15.367 1 87.5 104 GLU A C 1
ATOM 838 O O . GLU A 1 104 ? 0.384 31 16.359 1 87.5 104 GLU A O 1
ATOM 843 N N . HIS A 1 105 ? 0.536 29.031 15.445 1 88.38 105 HIS A N 1
ATOM 844 C CA . HIS A 1 105 ? 0.618 28.344 16.734 1 88.38 105 HIS A CA 1
ATOM 845 C C . HIS A 1 105 ? 1.805 28.844 17.547 1 88.38 105 HIS A C 1
ATOM 847 O O . HIS A 1 105 ? 1.686 29.062 18.75 1 88.38 105 HIS A O 1
ATOM 853 N N . ALA A 1 106 ? 2.926 29.047 16.906 1 86.62 106 ALA A N 1
ATOM 854 C CA . ALA A 1 106 ? 4.16 29.469 17.562 1 86.62 106 ALA A CA 1
ATOM 855 C C . ALA A 1 106 ? 4.039 30.891 18.094 1 86.62 106 ALA A C 1
ATOM 857 O O . ALA A 1 106 ? 4.711 31.266 19.062 1 86.62 106 ALA A O 1
ATOM 858 N N . ARG A 1 107 ? 3.25 31.719 17.484 1 83.62 107 ARG A N 1
ATOM 859 C CA . ARG A 1 107 ? 3.057 33.094 17.906 1 83.62 107 ARG A CA 1
ATOM 860 C C . ARG A 1 107 ? 2.209 33.156 19.172 1 83.62 107 ARG A C 1
ATOM 862 O O . ARG A 1 107 ? 2.367 34.094 19.984 1 83.62 107 ARG A O 1
ATOM 869 N N . PHE A 1 108 ? 1.396 32.188 19.375 1 81.94 108 PHE A N 1
ATOM 870 C CA . PHE A 1 108 ? 0.478 32.188 20.516 1 81.94 108 PHE A CA 1
ATOM 871 C C . PHE A 1 108 ? 1.152 31.625 21.75 1 81.94 108 PHE A C 1
ATOM 873 O O . PHE A 1 108 ? 0.814 32.031 22.875 1 81.94 108 PHE A O 1
ATOM 880 N N . LEU A 1 109 ? 2.158 30.828 21.562 1 77.56 109 LEU A N 1
ATOM 881 C CA . LEU A 1 109 ? 2.734 30.062 22.656 1 77.56 109 LEU A CA 1
ATOM 882 C C . LEU A 1 109 ? 3.482 30.969 23.625 1 77.56 109 LEU A C 1
ATOM 884 O O . LEU A 1 109 ? 3.26 30.922 24.844 1 77.56 109 LEU A O 1
ATOM 888 N N . PRO A 1 110 ? 4.379 31.828 23.188 1 73.31 110 PRO A N 1
ATOM 889 C CA . PRO A 1 110 ? 5.086 32.719 24.094 1 73.31 110 PRO A CA 1
ATOM 890 C C . PRO A 1 110 ? 4.148 33.688 24.828 1 73.31 110 PRO A C 1
ATOM 892 O O . PRO A 1 110 ? 4.359 34 26 1 73.31 110 PRO A O 1
ATOM 895 N N . GLN A 1 111 ? 3.135 34.188 24.141 1 71.31 111 GLN A N 1
ATOM 896 C CA . GLN A 1 111 ? 2.17 35.125 24.719 1 71.31 111 GLN A CA 1
ATOM 897 C C . GLN A 1 111 ? 1.384 34.469 25.859 1 71.31 111 GLN A C 1
ATOM 899 O O . GLN A 1 111 ? 1.175 35.094 26.906 1 71.31 111 GLN A O 1
ATOM 904 N N . LEU A 1 112 ? 1.05 33.25 25.594 1 70.44 112 LEU A N 1
ATOM 905 C CA . LEU A 1 112 ? 0.29 32.5 26.594 1 70.44 112 LEU A CA 1
ATOM 906 C C . LEU A 1 112 ? 1.135 32.25 27.828 1 70.44 112 LEU A C 1
ATOM 908 O O . LEU A 1 112 ? 0.651 32.375 28.953 1 70.44 112 LEU A O 1
ATOM 912 N N . GLU A 1 113 ? 2.342 31.906 27.516 1 71.56 113 GLU A N 1
ATOM 913 C CA . GLU A 1 113 ? 3.254 31.594 28.609 1 71.56 113 GLU A CA 1
ATOM 914 C C . GLU A 1 113 ? 3.533 32.844 29.453 1 71.56 113 GLU A C 1
ATOM 916 O O . GLU A 1 113 ? 3.58 32.75 30.688 1 71.56 113 GLU A O 1
ATOM 921 N N . GLU A 1 114 ? 3.752 33.969 28.828 1 72.25 114 GLU A N 1
ATOM 922 C CA . GLU A 1 114 ? 4.012 35.25 29.5 1 72.25 114 GLU A CA 1
ATOM 923 C C . GLU A 1 114 ? 2.811 35.688 30.328 1 72.25 114 GLU A C 1
ATOM 925 O O . GLU A 1 114 ? 2.967 36.156 31.453 1 72.25 114 GLU A O 1
ATOM 930 N N . MET A 1 115 ? 1.668 35.469 29.844 1 69.5 115 MET A N 1
ATOM 931 C CA . MET A 1 115 ? 0.445 35.906 30.5 1 69.5 115 MET A CA 1
ATOM 932 C C . MET A 1 115 ? 0.131 35.031 31.703 1 69.5 115 MET A C 1
ATOM 934 O O . MET A 1 115 ? -0.327 35.531 32.75 1 69.5 115 MET A O 1
ATOM 938 N N . LYS A 1 116 ? 0.549 33.812 31.469 1 67.94 116 LYS A N 1
ATOM 939 C CA . LYS A 1 116 ? 0.348 32.875 32.562 1 67.94 116 LYS A CA 1
ATOM 940 C C . LYS A 1 116 ? 1.273 33.188 33.75 1 67.94 116 LYS A C 1
ATOM 942 O O . LYS A 1 116 ? 0.894 33 34.906 1 67.94 116 LYS A O 1
ATOM 947 N N . LYS A 1 117 ? 2.492 33.719 33.344 1 65.38 117 LYS A N 1
ATOM 948 C CA . LYS A 1 117 ? 3.471 34.094 34.375 1 65.38 117 LYS A CA 1
ATOM 949 C C . LYS A 1 117 ? 3.062 35.375 35.062 1 65.38 117 LYS A C 1
ATOM 951 O O . LYS A 1 117 ? 3.268 35.531 36.281 1 65.38 117 LYS A O 1
ATOM 956 N N . HIS A 1 118 ? 2.666 36.312 34.375 1 63.34 118 HIS A N 1
ATOM 957 C CA . HIS A 1 118 ? 2.283 37.625 34.906 1 63.34 118 HIS A CA 1
ATOM 958 C C . HIS A 1 118 ? 0.972 37.531 35.688 1 63.34 118 HIS A C 1
ATOM 960 O O . HIS A 1 118 ? 0.738 38.312 36.625 1 63.34 118 HIS A O 1
ATOM 966 N N . HIS A 1 119 ? 0.173 36.812 35.188 1 60.81 119 HIS A N 1
ATOM 967 C CA . HIS A 1 119 ? -1.04 36.594 35.969 1 60.81 119 HIS A CA 1
ATOM 968 C C . HIS A 1 119 ? -0.718 35.969 37.344 1 60.81 119 HIS A C 1
ATOM 970 O O . HIS A 1 119 ? -1.425 36.219 38.312 1 60.81 119 HIS A O 1
ATOM 976 N N . ILE A 1 120 ? 0.463 35.312 37.344 1 51.88 120 ILE A N 1
ATOM 977 C CA . ILE A 1 120 ? 0.827 34.781 38.656 1 51.88 120 ILE A CA 1
ATOM 978 C C . ILE A 1 120 ? 1.392 35.906 39.531 1 51.88 120 ILE A C 1
ATOM 980 O O . ILE A 1 120 ? 1.458 35.781 40.75 1 51.88 120 ILE A O 1
ATOM 984 N N . GLU A 1 121 ? 2.168 36.938 38.938 1 47.66 121 GLU A N 1
ATOM 985 C CA . GLU A 1 121 ? 2.709 37.906 39.875 1 47.66 121 GLU A CA 1
ATO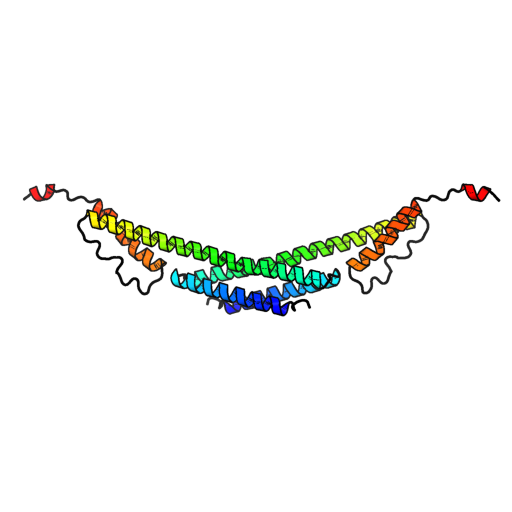M 986 C C . GLU A 1 121 ? 1.612 38.844 40.406 1 47.66 121 GLU A C 1
ATOM 988 O O . GLU A 1 121 ? 1.185 39.781 39.719 1 47.66 121 GLU A O 1
ATOM 993 N N . PRO A 1 122 ? 0.766 38.438 41.062 1 49.72 122 PRO A N 1
ATOM 994 C CA . PRO A 1 122 ? -0.177 39.344 41.719 1 49.72 122 PRO A CA 1
ATOM 995 C C . PRO A 1 122 ? 0.505 40.562 42.344 1 49.72 122 PRO A C 1
ATOM 997 O O . PRO A 1 122 ? 1.618 40.438 42.875 1 49.72 122 PRO A O 1
ATOM 1000 N N . ARG A 1 123 ? 0.181 41.844 41.938 1 44.5 123 ARG A N 1
ATOM 1001 C CA . ARG A 1 123 ? 0.466 43.188 42.469 1 44.5 123 ARG A CA 1
ATOM 1002 C C . ARG A 1 123 ? 0.519 43.156 44 1 44.5 123 ARG A C 1
ATOM 1004 O O . ARG A 1 123 ? -0.454 42.75 44.656 1 44.5 123 ARG A O 1
ATOM 1011 N N . ASN A 1 124 ? 1.658 42.875 44.594 1 42.09 124 ASN A N 1
ATOM 1012 C CA . ASN A 1 124 ? 1.768 43.25 46 1 42.09 124 ASN A CA 1
ATOM 1013 C C . ASN A 1 124 ? 1.238 44.656 46.25 1 42.09 124 ASN A C 1
ATOM 1015 O O . ASN A 1 124 ? 1.81 45.656 45.75 1 42.09 124 ASN A O 1
ATOM 1019 N N . PRO A 1 125 ? 0.048 44.938 46.438 1 43.47 125 PRO A N 1
ATOM 1020 C CA . PRO A 1 125 ? -0.573 46.219 46.812 1 43.47 125 PRO A CA 1
ATOM 1021 C C . PRO A 1 125 ? 0.244 47.031 47.812 1 43.47 125 PRO A C 1
ATOM 1023 O O . PRO A 1 125 ? -0.117 48.156 48.156 1 43.47 125 PRO A O 1
ATOM 1026 N N . GLU A 1 126 ? 1.111 46.312 48.5 1 44.81 126 GLU A N 1
ATOM 1027 C CA . GLU A 1 126 ? 1.604 47 49.688 1 44.81 126 GLU A CA 1
ATOM 1028 C C . GLU A 1 126 ? 2.639 48.062 49.344 1 44.81 126 GLU A C 1
ATOM 1030 O O . GLU A 1 126 ? 3.092 48.812 50.219 1 44.81 126 GLU A O 1
ATOM 1035 N N . ALA A 1 127 ? 3.244 47.938 48.188 1 42.69 127 ALA A N 1
ATOM 1036 C CA . ALA A 1 127 ? 4.371 48.875 48.125 1 42.69 127 ALA A CA 1
ATOM 1037 C C . ALA A 1 127 ? 3.889 50.312 47.969 1 42.69 127 ALA A C 1
ATOM 1039 O O . ALA A 1 127 ? 4.699 51.219 47.844 1 42.69 127 ALA A O 1
ATOM 1040 N N . TYR A 1 128 ? 2.725 50.469 47.469 1 40.94 128 TYR A N 1
ATOM 1041 C CA . TYR A 1 128 ? 2.359 51.875 47.344 1 40.94 128 TYR A CA 1
ATOM 1042 C C . TYR A 1 128 ? 2.287 52.562 48.688 1 40.94 128 TYR A C 1
ATOM 1044 O O . TYR A 1 128 ? 1.907 53.719 48.812 1 40.94 128 TYR A O 1
ATOM 1052 N N . PHE A 1 129 ? 2.307 51.719 49.719 1 41.09 129 PHE A N 1
ATOM 1053 C CA . PHE A 1 129 ? 2.15 52.469 50.969 1 41.09 129 PHE A CA 1
ATOM 1054 C C . PHE A 1 129 ? 3.438 53.219 51.312 1 41.09 129 PHE A C 1
ATOM 1056 O O . PHE A 1 129 ? 3.516 53.875 52.344 1 41.09 129 PHE A O 1
ATOM 1063 N N . GLY A 1 130 ? 4.602 52.812 50.625 1 34.81 130 GLY A N 1
ATOM 1064 C CA . GLY A 1 130 ? 5.75 53.406 51.281 1 34.81 130 GLY A CA 1
ATOM 1065 C C . GLY A 1 130 ? 5.844 54.906 51.094 1 34.81 130 GLY A C 1
ATOM 1066 O O . GLY A 1 130 ? 6.336 55.625 52 1 34.81 130 GLY A O 1
ATOM 1067 N N . GLN A 1 131 ? 5.883 55.594 49.906 1 27.64 131 GLN A N 1
ATOM 1068 C CA . GLN A 1 131 ? 6.242 57 50.094 1 27.64 131 GLN A CA 1
ATOM 1069 C C . GLN A 1 131 ? 5.078 57.812 50.656 1 27.64 131 GLN A C 1
ATOM 1071 O O . GLN A 1 131 ? 3.916 57.531 50.344 1 27.64 131 GLN A O 1
ATOM 1076 N N . MET B 1 1 ? -14.859 -6.91 -22.438 1 25.95 1 MET B N 1
ATOM 1077 C CA . MET B 1 1 ? -13.812 -6.023 -22.938 1 25.95 1 MET B CA 1
ATOM 1078 C C . MET B 1 1 ? -12.953 -5.508 -21.797 1 25.95 1 MET B C 1
ATOM 1080 O O . MET B 1 1 ? -13.422 -4.73 -20.953 1 25.95 1 MET B O 1
ATOM 1084 N N . SER B 1 2 ? -12 -6.371 -21.234 1 38.03 2 SER B N 1
ATOM 1085 C CA . SER B 1 2 ? -11.133 -6.117 -20.094 1 38.03 2 SER B CA 1
ATOM 1086 C C . SER B 1 2 ? -10.484 -4.742 -20.188 1 38.03 2 SER B C 1
ATOM 1088 O O . SER B 1 2 ? -10.047 -4.328 -21.266 1 38.03 2 SER B O 1
ATOM 1090 N N . ILE B 1 3 ? -10.992 -3.791 -19.609 1 47.91 3 ILE B N 1
ATOM 1091 C CA . ILE B 1 3 ? -10.297 -2.51 -19.656 1 47.91 3 ILE B CA 1
ATOM 1092 C C . ILE B 1 3 ? -8.781 -2.74 -19.609 1 47.91 3 ILE B C 1
ATOM 1094 O O . ILE B 1 3 ? -8.273 -3.436 -18.734 1 47.91 3 ILE B O 1
ATOM 1098 N N . PRO B 1 4 ? -8.156 -2.379 -20.719 1 51.72 4 PRO B N 1
ATOM 1099 C CA . PRO B 1 4 ? -6.719 -2.617 -20.828 1 51.72 4 PRO B CA 1
ATOM 1100 C C . PRO B 1 4 ? -5.953 -2.141 -19.594 1 51.72 4 PRO B C 1
ATOM 1102 O O . PRO B 1 4 ? -6.344 -1.156 -18.969 1 51.72 4 PRO B O 1
ATOM 1105 N N . LEU B 1 5 ? -5.238 -2.965 -18.969 1 59.12 5 LEU B N 1
ATOM 1106 C CA . LEU B 1 5 ? -4.367 -2.717 -17.812 1 59.12 5 LEU B CA 1
ATOM 1107 C C . LEU B 1 5 ? -3.865 -1.276 -17.812 1 59.12 5 LEU B C 1
ATOM 1109 O O . LEU B 1 5 ? -3.805 -0.635 -16.766 1 59.12 5 LEU B O 1
ATOM 1113 N N . ASN B 1 6 ? -3.785 -0.751 -18.984 1 59.59 6 ASN B N 1
ATOM 1114 C CA . ASN B 1 6 ? -3.219 0.585 -19.141 1 59.59 6 ASN B CA 1
ATOM 1115 C C . ASN B 1 6 ? -4.211 1.664 -18.719 1 59.59 6 ASN B C 1
ATOM 1117 O O . ASN B 1 6 ? -3.828 2.668 -18.109 1 59.59 6 ASN B O 1
ATOM 1121 N N . ASP B 1 7 ? -5.457 1.33 -19.078 1 62.09 7 ASP B N 1
ATOM 1122 C CA . ASP B 1 7 ? -6.469 2.338 -18.781 1 62.09 7 ASP B CA 1
ATOM 1123 C C . ASP B 1 7 ? -6.723 2.418 -17.266 1 62.09 7 ASP B C 1
ATOM 1125 O O . ASP B 1 7 ? -6.879 3.512 -16.719 1 62.09 7 ASP B O 1
ATOM 1129 N N . GLN B 1 8 ? -6.82 1.282 -16.672 1 60.44 8 GLN B N 1
ATOM 1130 C CA . GLN B 1 8 ? -7.059 1.236 -15.234 1 60.44 8 GLN B CA 1
ATOM 1131 C C . GLN B 1 8 ? -5.922 1.908 -14.461 1 60.44 8 GLN B C 1
ATOM 1133 O O . GLN B 1 8 ? -6.168 2.658 -13.516 1 60.44 8 GLN B O 1
ATOM 1138 N N . LEU B 1 9 ? -4.836 1.737 -15.008 1 63.94 9 LEU B N 1
ATOM 1139 C CA . LEU B 1 9 ? -3.656 2.316 -14.375 1 63.94 9 LEU B CA 1
ATOM 1140 C C . LEU B 1 9 ? -3.625 3.83 -14.562 1 63.94 9 LEU B C 1
ATOM 1142 O O . LEU B 1 9 ? -3.215 4.566 -13.664 1 63.94 9 LEU B O 1
ATOM 1146 N N . SER B 1 10 ? -4.164 4.211 -15.672 1 66.31 10 SER B N 1
ATOM 1147 C CA . SER B 1 10 ? -4.215 5.645 -15.953 1 66.31 10 SER B CA 1
ATOM 1148 C C . SER B 1 10 ? -5.176 6.359 -15.008 1 66.31 10 SER B C 1
ATOM 1150 O O . SER B 1 10 ? -4.871 7.445 -14.516 1 66.31 10 SER B O 1
ATOM 1152 N N . GLN B 1 11 ? -6.332 5.676 -14.781 1 67.81 11 GLN B N 1
ATOM 1153 C CA . GLN B 1 11 ? -7.316 6.273 -13.891 1 67.81 11 GLN B CA 1
ATOM 1154 C C . GLN B 1 11 ? -6.789 6.336 -12.453 1 67.81 11 GLN B C 1
ATOM 1156 O O . GLN B 1 11 ? -7.012 7.32 -11.75 1 67.81 11 GLN B O 1
ATOM 1161 N N . ALA B 1 12 ? -6.109 5.367 -12.141 1 68.31 12 ALA B N 1
ATOM 1162 C CA . ALA B 1 12 ? -5.52 5.32 -10.805 1 68.31 12 ALA B CA 1
ATOM 1163 C C . ALA B 1 12 ? -4.469 6.41 -10.625 1 68.31 12 ALA B C 1
ATOM 1165 O O . ALA B 1 12 ? -4.395 7.047 -9.57 1 68.31 12 ALA B O 1
ATOM 1166 N N . GLU B 1 13 ? -3.865 6.609 -11.742 1 68.5 13 GLU B N 1
ATOM 1167 C CA . GLU B 1 13 ? -2.838 7.645 -11.727 1 68.5 13 GLU B CA 1
ATOM 1168 C C . GLU B 1 13 ? -3.447 9.023 -11.492 1 68.5 13 GLU B C 1
ATOM 1170 O O . GLU B 1 13 ? -2.879 9.852 -10.773 1 68.5 13 GLU B O 1
ATOM 1175 N N . SER B 1 14 ? -4.59 9.164 -12.156 1 74.62 14 SER B N 1
ATOM 1176 C CA . SER B 1 14 ? -5.285 10.438 -11.977 1 74.62 14 SER B CA 1
ATOM 1177 C C . SER B 1 14 ? -5.742 10.617 -10.531 1 74.62 14 SER B C 1
ATOM 1179 O O . SER B 1 14 ? -5.617 11.703 -9.969 1 74.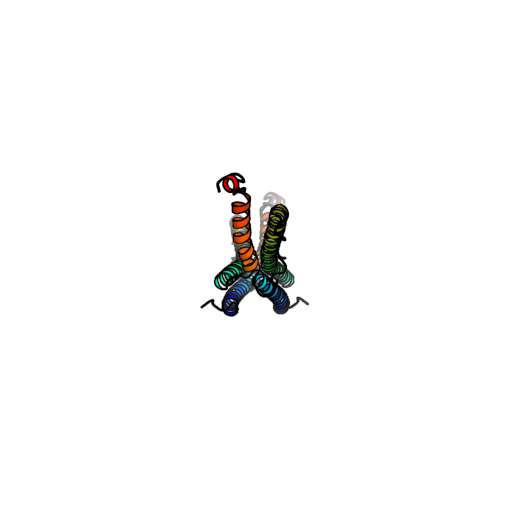62 14 SER B O 1
ATOM 1181 N N . SER B 1 15 ? -6.238 9.469 -9.984 1 81.62 15 SER B N 1
ATOM 1182 C CA . SER B 1 15 ? -6.711 9.531 -8.602 1 81.62 15 SER B CA 1
ATOM 1183 C C . SER B 1 15 ? -5.551 9.734 -7.633 1 81.62 15 SER B C 1
ATOM 1185 O O . SER B 1 15 ? -5.637 10.562 -6.719 1 81.62 15 SER B O 1
ATOM 1187 N N . CYS B 1 16 ? -4.477 9.125 -7.934 1 85.06 16 CYS B N 1
ATOM 1188 C CA . CYS B 1 16 ? -3.279 9.32 -7.125 1 85.06 16 CYS B CA 1
ATOM 1189 C C . CYS B 1 16 ? -2.768 10.75 -7.242 1 85.06 16 CYS B C 1
ATOM 1191 O O . CYS B 1 16 ? -2.381 11.359 -6.242 1 85.06 16 CYS B O 1
ATOM 1193 N N . GLY B 1 17 ? -2.771 11.219 -8.508 1 85.56 17 GLY B N 1
ATOM 1194 C CA . GLY B 1 17 ? -2.389 12.602 -8.727 1 85.56 17 GLY B CA 1
ATOM 1195 C C . GLY B 1 17 ? -3.215 13.586 -7.922 1 85.56 17 GLY B C 1
ATOM 1196 O O . GLY B 1 17 ? -2.672 14.516 -7.324 1 85.56 17 GLY B O 1
ATOM 1197 N N . SER B 1 18 ? -4.477 13.375 -7.926 1 88.5 18 SER B N 1
ATOM 1198 C CA . SER B 1 18 ? -5.391 14.227 -7.172 1 88.5 18 SER B CA 1
ATOM 1199 C C . SER B 1 18 ? -5.109 14.148 -5.676 1 88.5 18 SER B C 1
ATOM 1201 O O . SER B 1 18 ? -5.137 15.172 -4.98 1 88.5 18 SER B O 1
ATOM 1203 N N . LEU B 1 19 ? -4.836 13.07 -5.191 1 91.25 19 LEU B N 1
ATOM 1204 C CA . LEU B 1 19 ? -4.562 12.867 -3.773 1 91.25 19 LEU B CA 1
ATOM 1205 C C . LEU B 1 19 ? -3.23 13.5 -3.385 1 91.25 19 LEU B C 1
ATOM 1207 O O . LEU B 1 19 ? -3.115 14.117 -2.318 1 91.25 19 LEU B O 1
ATOM 1211 N N . LEU B 1 20 ? -2.268 13.43 -4.273 1 91 20 LEU B N 1
ATOM 1212 C CA . LEU B 1 20 ? -0.988 14.094 -4.055 1 91 20 LEU B CA 1
ATOM 1213 C C . LEU B 1 20 ? -1.161 15.609 -4.016 1 91 20 LEU B C 1
ATOM 1215 O O . LEU B 1 20 ? -0.526 16.281 -3.207 1 91 20 LEU B O 1
ATOM 1219 N N . TYR B 1 21 ? -1.985 16.047 -4.922 1 91.44 21 TYR B N 1
ATOM 1220 C CA . TYR B 1 21 ? -2.297 17.484 -4.93 1 91.44 21 TYR B CA 1
ATOM 1221 C C . TYR B 1 21 ? -2.924 17.906 -3.607 1 91.44 21 TYR B C 1
ATOM 1223 O O . TYR B 1 21 ? -2.545 18.938 -3.039 1 91.44 21 TYR B O 1
ATOM 1231 N N . GLU B 1 22 ? -3.857 17.141 -3.158 1 93 22 GLU B N 1
ATOM 1232 C CA . GLU B 1 22 ? -4.484 17.406 -1.866 1 93 22 GLU B CA 1
ATOM 1233 C C . GLU B 1 22 ? -3.455 17.406 -0.741 1 93 22 GLU B C 1
ATOM 1235 O O . GLU B 1 22 ? -3.494 18.266 0.139 1 93 22 GLU B O 1
ATOM 1240 N N . LEU B 1 23 ? -2.521 16.547 -0.759 1 95.06 23 LEU B N 1
ATOM 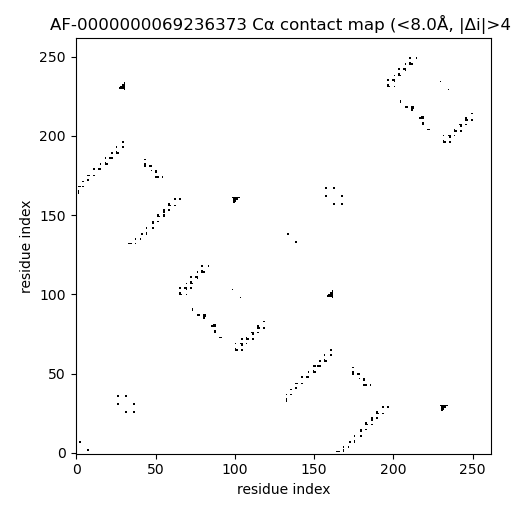1241 C CA . LEU B 1 23 ? -1.452 16.484 0.231 1 95.06 23 LEU B CA 1
ATOM 1242 C C . LEU B 1 23 ? -0.625 17.766 0.225 1 95.06 23 LEU B C 1
ATOM 1244 O O . LEU B 1 23 ? -0.306 18.297 1.286 1 95.06 23 LEU B O 1
ATOM 1248 N N . GLN B 1 24 ? -0.343 18.219 -0.942 1 93.5 24 GLN B N 1
ATOM 1249 C CA . GLN B 1 24 ? 0.44 19.438 -1.088 1 93.5 24 GLN B CA 1
ATOM 1250 C C . GLN B 1 24 ? -0.29 20.641 -0.486 1 93.5 24 GLN B C 1
ATOM 1252 O O . GLN B 1 24 ? 0.324 21.484 0.169 1 93.5 24 GLN B O 1
ATOM 1257 N N . ILE B 1 25 ? -1.575 20.688 -0.703 1 95.81 25 ILE B N 1
ATOM 1258 C CA . ILE B 1 25 ? -2.398 21.766 -0.167 1 95.81 25 ILE B CA 1
ATOM 1259 C C . ILE B 1 25 ? -2.354 21.734 1.358 1 95.81 25 ILE B C 1
ATOM 1261 O O . ILE B 1 25 ? -2.164 22.766 1.999 1 95.81 25 ILE B O 1
ATOM 1265 N N . ILE B 1 26 ? -2.506 20.578 1.94 1 97.06 26 ILE B N 1
ATOM 1266 C CA . ILE B 1 26 ? -2.508 20.453 3.393 1 97.06 26 ILE B CA 1
ATOM 1267 C C . ILE B 1 26 ? -1.138 20.828 3.947 1 97.06 26 ILE B C 1
ATOM 1269 O O . ILE B 1 26 ? -1.044 21.562 4.934 1 97.06 26 ILE B O 1
ATOM 1273 N N . TRP B 1 27 ? -0.101 20.375 3.295 1 96.38 27 TRP B N 1
ATOM 1274 C CA . TRP B 1 27 ? 1.256 20.672 3.746 1 96.38 27 TRP B CA 1
ATOM 1275 C C . TRP B 1 27 ? 1.533 22.172 3.711 1 96.38 27 TRP B C 1
ATOM 1277 O O . TRP B 1 27 ? 2.207 22.703 4.594 1 96.38 27 TRP B O 1
ATOM 1287 N N . ASP B 1 28 ? 1.041 22.812 2.68 1 94.5 28 ASP B N 1
ATOM 1288 C CA . ASP B 1 28 ? 1.187 24.25 2.58 1 94.5 28 ASP B CA 1
ATOM 1289 C C . ASP B 1 28 ? 0.462 24.953 3.727 1 94.5 28 ASP B C 1
ATOM 1291 O O . ASP B 1 28 ? 1.01 25.875 4.344 1 94.5 28 ASP B O 1
ATOM 1295 N N . GLU B 1 29 ? -0.68 24.562 3.992 1 94.81 29 GLU B N 1
ATOM 1296 C CA . GLU B 1 29 ? -1.48 25.156 5.062 1 94.81 29 GLU B CA 1
ATOM 1297 C C . GLU B 1 29 ? -0.805 24.984 6.418 1 94.81 29 GLU B C 1
ATOM 1299 O O . GLU B 1 29 ? -0.768 25.906 7.227 1 94.81 29 GLU B O 1
ATOM 1304 N N . VAL B 1 30 ? -0.358 23.781 6.664 1 95.5 30 VAL B N 1
ATOM 1305 C CA . VAL B 1 30 ? 0.281 23.438 7.93 1 95.5 30 VAL B CA 1
ATOM 1306 C C . VAL B 1 30 ? 1.621 24.172 8.039 1 95.5 30 VAL B C 1
ATOM 1308 O O . VAL B 1 30 ? 1.998 24.625 9.117 1 95.5 30 VAL B O 1
ATOM 1311 N N . GLY B 1 31 ? 2.312 24.359 6.938 1 95.44 31 GLY B N 1
ATOM 1312 C CA . GLY B 1 31 ? 3.645 24.938 6.887 1 95.44 31 GLY B CA 1
ATOM 1313 C C . GLY B 1 31 ? 4.75 23.906 7.027 1 95.44 31 GLY B C 1
ATOM 1314 O O . GLY B 1 31 ? 5.711 24.125 7.77 1 95.44 31 GLY B O 1
ATOM 1315 N N . GLU B 1 32 ? 4.516 22.797 6.32 1 95.25 32 GLU B N 1
ATOM 1316 C CA . GLU B 1 32 ? 5.52 21.734 6.34 1 95.25 32 GLU B CA 1
ATOM 1317 C C . GLU B 1 32 ? 6.781 22.156 5.59 1 95.25 32 GLU B C 1
ATOM 1319 O O . GLU B 1 32 ? 6.699 22.781 4.527 1 95.25 32 GLU B O 1
ATOM 1324 N N . THR B 1 33 ? 7.879 21.797 6.199 1 94.75 33 THR B N 1
ATOM 1325 C CA . THR B 1 33 ? 9.148 22.125 5.555 1 94.75 33 THR B CA 1
ATOM 1326 C C . THR B 1 33 ? 9.406 21.203 4.367 1 94.75 33 THR B C 1
ATOM 1328 O O . THR B 1 33 ? 8.844 20.109 4.285 1 94.75 33 THR B O 1
ATOM 1331 N N . GLU B 1 34 ? 10.305 21.625 3.451 1 92.88 34 GLU B N 1
ATOM 1332 C CA . GLU B 1 34 ? 10.641 20.828 2.268 1 92.88 34 GLU B CA 1
ATOM 1333 C C . GLU B 1 34 ? 11.25 19.484 2.654 1 92.88 34 GLU B C 1
ATOM 1335 O O . GLU B 1 34 ? 10.859 18.453 2.123 1 92.88 34 GLU B O 1
ATOM 1340 N N . PRO B 1 35 ? 12.219 19.484 3.666 1 94.69 35 PRO B N 1
ATOM 1341 C CA . PRO B 1 35 ? 12.773 18.188 4.062 1 94.69 35 PRO B CA 1
ATOM 1342 C C . PRO B 1 35 ? 11.727 17.25 4.652 1 94.69 35 PRO B C 1
ATOM 1344 O O . PRO B 1 35 ? 11.773 16.047 4.418 1 94.69 35 PRO B O 1
ATOM 1347 N N . ASP B 1 36 ? 10.727 17.75 5.312 1 93.5 36 ASP B N 1
ATOM 1348 C CA . ASP B 1 36 ? 9.656 16.938 5.879 1 93.5 36 ASP B CA 1
ATOM 1349 C C . ASP B 1 36 ? 8.742 16.391 4.785 1 93.5 36 ASP B C 1
ATOM 1351 O O . ASP B 1 36 ? 8.336 15.227 4.836 1 93.5 36 ASP B O 1
ATOM 1355 N N . ARG B 1 37 ? 8.469 17.219 3.859 1 92.88 37 ARG B N 1
ATOM 1356 C CA . ARG B 1 37 ? 7.652 16.797 2.727 1 92.88 37 ARG B CA 1
ATOM 1357 C C . ARG B 1 37 ? 8.336 15.672 1.95 1 92.88 37 ARG B C 1
ATOM 1359 O O . ARG B 1 37 ? 7.707 14.656 1.637 1 92.88 37 ARG B O 1
ATOM 1366 N N . ASP B 1 38 ? 9.594 15.859 1.661 1 89.69 38 ASP B N 1
ATOM 1367 C CA . ASP B 1 38 ? 10.383 14.859 0.943 1 89.69 38 ASP B CA 1
ATOM 1368 C C . ASP B 1 38 ? 10.383 13.523 1.683 1 89.69 38 ASP B C 1
ATOM 1370 O O . ASP B 1 38 ? 10.266 12.461 1.062 1 89.69 38 ASP B O 1
ATOM 1374 N N . ARG B 1 39 ? 10.578 13.633 2.912 1 93.19 39 ARG B N 1
ATOM 1375 C CA . ARG B 1 39 ? 10.586 12.43 3.734 1 93.19 39 ARG B CA 1
ATOM 1376 C C . ARG B 1 39 ? 9.25 11.703 3.652 1 93.19 39 ARG B C 1
ATOM 1378 O O . ARG B 1 39 ? 9.211 10.484 3.465 1 93.19 39 ARG B O 1
ATOM 1385 N N . MET B 1 40 ? 8.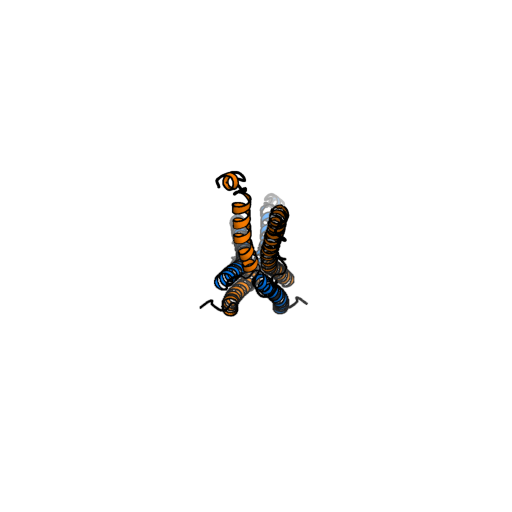172 12.383 3.764 1 92.44 40 MET B N 1
ATOM 1386 C CA . MET B 1 40 ? 6.848 11.766 3.734 1 92.44 40 MET B CA 1
ATOM 1387 C C . MET B 1 40 ? 6.535 11.203 2.352 1 92.44 40 MET B C 1
ATOM 1389 O O . MET B 1 40 ? 5.934 10.133 2.23 1 92.44 40 MET B O 1
ATOM 1393 N N . LEU B 1 41 ? 6.953 11.867 1.321 1 91.06 41 LEU B N 1
ATOM 1394 C CA . LEU B 1 41 ? 6.781 11.375 -0.042 1 91.06 41 LEU B CA 1
ATOM 1395 C C . LEU B 1 41 ? 7.574 10.094 -0.26 1 91.06 41 LEU B C 1
ATOM 1397 O O . LEU B 1 41 ? 7.09 9.164 -0.913 1 91.06 41 LEU B O 1
ATOM 1401 N N . PHE B 1 42 ? 8.781 10.094 0.266 1 90.5 42 PHE B N 1
ATOM 1402 C CA . PHE B 1 42 ? 9.602 8.891 0.175 1 90.5 42 PHE B CA 1
ATOM 1403 C C . PHE B 1 42 ? 8.922 7.711 0.858 1 90.5 42 PHE B C 1
ATOM 1405 O O . PHE B 1 42 ? 8.891 6.605 0.319 1 90.5 42 PHE B O 1
ATOM 1412 N N . GLU B 1 43 ? 8.375 7.957 2.076 1 92.31 43 GLU B N 1
ATOM 1413 C CA . GLU B 1 43 ? 7.656 6.922 2.809 1 92.31 43 GLU B CA 1
ATOM 1414 C C . GLU B 1 43 ? 6.461 6.414 2.012 1 92.31 43 GLU B C 1
ATOM 1416 O O . GLU B 1 43 ? 6.191 5.211 1.982 1 92.31 43 GLU B O 1
ATOM 1421 N N . LEU B 1 44 ? 5.75 7.305 1.386 1 91.75 44 LEU B N 1
ATOM 1422 C CA . LEU B 1 44 ? 4.609 6.957 0.542 1 91.75 44 LEU B CA 1
ATOM 1423 C C . LEU B 1 44 ? 5.047 6.066 -0.619 1 91.75 44 LEU B C 1
ATOM 1425 O O . LEU B 1 44 ? 4.406 5.051 -0.901 1 91.75 44 LEU B O 1
ATOM 1429 N N . GLU B 1 45 ? 6.059 6.352 -1.227 1 87 45 GLU B N 1
ATOM 1430 C CA . GLU B 1 45 ? 6.598 5.578 -2.342 1 87 45 GLU B CA 1
ATOM 1431 C C . GLU B 1 45 ? 6.992 4.172 -1.9 1 87 45 GLU B C 1
ATOM 1433 O O . GLU B 1 45 ? 6.734 3.199 -2.611 1 87 45 GLU B O 1
ATOM 1438 N N . GLN B 1 46 ? 7.652 4.113 -0.771 1 90.31 46 GLN B N 1
ATOM 1439 C CA . GLN B 1 46 ? 8.055 2.809 -0.253 1 90.31 46 GLN B CA 1
ATOM 1440 C C . GLN B 1 46 ? 6.844 1.928 0.03 1 90.31 46 GLN B C 1
ATOM 1442 O O . GLN B 1 46 ? 6.859 0.729 -0.253 1 90.31 46 GLN B O 1
ATOM 1447 N N . GLU B 1 47 ? 5.828 2.584 0.538 1 91.25 47 GLU B N 1
ATOM 1448 C CA . GLU B 1 47 ? 4.617 1.824 0.837 1 91.25 47 GLU B CA 1
ATOM 1449 C C . GLU B 1 47 ? 3.918 1.375 -0.442 1 91.25 47 GLU B C 1
ATOM 1451 O O . GLU B 1 47 ? 3.371 0.272 -0.502 1 91.25 47 GLU B O 1
ATOM 1456 N N . TYR B 1 48 ? 4.004 2.27 -1.365 1 87.88 48 TYR B N 1
ATOM 1457 C CA . TYR B 1 48 ? 3.459 1.959 -2.684 1 87.88 48 TYR B CA 1
ATOM 1458 C C . TYR B 1 48 ? 4.199 0.788 -3.316 1 87.88 48 TYR B C 1
ATOM 1460 O O . TYR B 1 48 ? 3.576 -0.164 -3.793 1 87.88 48 TYR B O 1
ATOM 1468 N N . LEU B 1 49 ? 5.469 0.717 -3.336 1 90.38 49 LEU B N 1
ATOM 1469 C CA . LEU B 1 49 ? 6.285 -0.338 -3.93 1 90.38 49 LEU B CA 1
ATOM 1470 C C . LEU B 1 49 ? 6.074 -1.661 -3.203 1 90.38 49 LEU B C 1
ATOM 1472 O O . LEU B 1 49 ? 6.102 -2.727 -3.824 1 90.38 49 LEU B O 1
ATOM 1476 N N . GLU B 1 50 ? 5.848 -1.513 -1.943 1 93.56 50 GLU B N 1
ATOM 1477 C CA . GLU B 1 50 ? 5.621 -2.713 -1.143 1 93.56 50 GLU B CA 1
ATOM 1478 C C . GLU B 1 50 ? 4.352 -3.438 -1.581 1 93.56 50 GLU B C 1
ATOM 1480 O O . GLU B 1 50 ? 4.277 -4.668 -1.511 1 93.56 50 GLU B O 1
ATOM 1485 N N . VAL B 1 51 ? 3.334 -2.717 -2.066 1 93.88 51 VAL B N 1
ATOM 1486 C CA . VAL B 1 51 ? 2.1 -3.314 -2.564 1 93.88 51 VAL B CA 1
ATOM 1487 C C . VAL B 1 51 ? 2.41 -4.234 -3.744 1 93.88 51 VAL B C 1
ATOM 1489 O O . VAL B 1 51 ? 1.962 -5.383 -3.779 1 93.88 51 VAL B O 1
ATOM 1492 N N . TYR B 1 52 ? 3.254 -3.777 -4.605 1 91.19 52 TYR B N 1
ATOM 1493 C CA . TYR B 1 52 ? 3.637 -4.555 -5.777 1 91.19 52 TYR B CA 1
ATOM 1494 C C . TYR B 1 52 ? 4.488 -5.754 -5.383 1 91.19 52 TYR B C 1
ATOM 1496 O O . TYR B 1 52 ? 4.266 -6.867 -5.871 1 91.19 52 TYR B O 1
ATOM 1504 N N . ARG B 1 53 ? 5.406 -5.59 -4.516 1 94.12 53 ARG B N 1
ATOM 1505 C CA . ARG B 1 53 ? 6.297 -6.664 -4.09 1 94.12 53 ARG B CA 1
ATOM 1506 C C . ARG B 1 53 ? 5.52 -7.789 -3.414 1 94.12 53 ARG B C 1
ATOM 1508 O O . ARG B 1 53 ? 5.777 -8.969 -3.662 1 94.12 53 ARG B O 1
ATOM 1515 N N . ARG B 1 54 ? 4.598 -7.383 -2.59 1 95.75 54 ARG B N 1
ATOM 1516 C CA . ARG B 1 54 ? 3.785 -8.375 -1.892 1 95.75 54 ARG B CA 1
ATOM 1517 C C . ARG B 1 54 ? 2.975 -9.211 -2.877 1 95.75 54 ARG B C 1
ATOM 1519 O O . ARG B 1 54 ? 2.816 -10.414 -2.693 1 95.75 54 ARG B O 1
ATOM 1526 N N . LYS B 1 55 ? 2.438 -8.516 -3.912 1 94.94 55 LYS B N 1
ATOM 1527 C CA . LYS B 1 55 ? 1.639 -9.227 -4.906 1 94.94 55 LYS B CA 1
ATOM 1528 C C . LYS B 1 55 ? 2.492 -10.219 -5.691 1 94.94 55 LYS B C 1
ATOM 1530 O O . LYS B 1 55 ? 2.086 -11.367 -5.902 1 94.94 55 LYS B O 1
ATOM 1535 N N . VAL B 1 56 ? 3.645 -9.812 -6.102 1 95.81 56 VAL B N 1
ATOM 1536 C CA . VAL B 1 56 ? 4.566 -10.68 -6.82 1 95.81 56 VAL B CA 1
ATOM 1537 C C . VAL B 1 56 ? 4.922 -11.891 -5.953 1 95.81 56 VAL B C 1
ATOM 1539 O O . VAL B 1 56 ? 4.914 -13.023 -6.426 1 95.81 56 VAL B O 1
ATOM 1542 N N . ASP B 1 57 ? 5.176 -11.648 -4.703 1 97.06 57 ASP B N 1
ATOM 1543 C CA . ASP B 1 57 ? 5.512 -12.719 -3.77 1 97.06 57 ASP B CA 1
ATOM 1544 C C . ASP B 1 57 ? 4.371 -13.727 -3.658 1 97.06 57 ASP B C 1
ATOM 1546 O O . ASP B 1 57 ? 4.602 -14.938 -3.65 1 97.06 57 ASP B O 1
ATOM 1550 N N . GLN B 1 58 ? 3.234 -13.188 -3.568 1 96.56 58 GLN B N 1
ATOM 1551 C CA . GLN B 1 58 ? 2.049 -14.023 -3.434 1 96.56 58 GLN B CA 1
ATOM 1552 C C . GLN B 1 58 ? 1.869 -14.93 -4.652 1 96.56 58 GLN B C 1
ATOM 1554 O O . GLN B 1 58 ? 1.661 -16.141 -4.516 1 96.56 58 GLN B O 1
ATOM 1559 N N . VAL B 1 59 ? 2.006 -14.344 -5.754 1 97.12 59 VAL B N 1
ATOM 1560 C CA . VAL B 1 59 ? 1.769 -15.094 -6.98 1 97.12 59 VAL B CA 1
ATOM 1561 C C . VAL B 1 59 ? 2.912 -16.078 -7.215 1 97.12 59 VAL B C 1
ATOM 1563 O O . VAL B 1 59 ? 2.695 -17.188 -7.719 1 97.12 59 VAL B O 1
ATOM 1566 N N . ASN B 1 60 ? 4.051 -15.695 -6.844 1 96.5 60 ASN B N 1
ATOM 1567 C C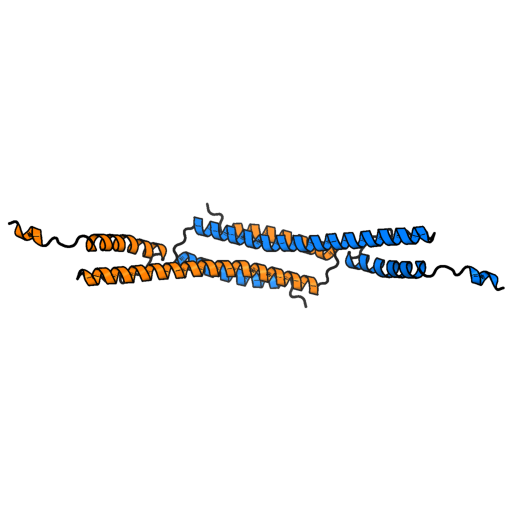A . ASN B 1 60 ? 5.207 -16.594 -6.938 1 96.5 60 ASN B CA 1
ATOM 1568 C C . ASN B 1 60 ? 5.055 -17.797 -6.027 1 96.5 60 ASN B C 1
ATOM 1570 O O . ASN B 1 60 ? 5.441 -18.906 -6.402 1 96.5 60 ASN B O 1
ATOM 1574 N N . ARG B 1 61 ? 4.535 -17.594 -4.918 1 97.31 61 ARG B N 1
ATOM 1575 C CA . ARG B 1 61 ? 4.273 -18.703 -4.008 1 97.31 61 ARG B CA 1
ATOM 1576 C C . ARG B 1 61 ? 3.254 -19.672 -4.602 1 97.31 61 ARG B C 1
ATOM 1578 O O . ARG B 1 61 ? 3.418 -20.891 -4.508 1 97.31 61 ARG B O 1
ATOM 1585 N N . SER B 1 62 ? 2.244 -19.094 -5.176 1 96.19 62 SER B N 1
ATOM 1586 C CA . SER B 1 62 ? 1.221 -19.891 -5.832 1 96.19 62 SER B CA 1
ATOM 1587 C C . SER B 1 62 ? 1.811 -20.719 -6.973 1 96.19 62 SER B C 1
ATOM 1589 O O . SER B 1 62 ? 1.471 -21.891 -7.145 1 96.19 62 SER B O 1
ATOM 1591 N N . ARG B 1 63 ? 2.689 -20.094 -7.742 1 97.31 63 ARG B N 1
ATOM 1592 C CA . ARG B 1 63 ? 3.396 -20.781 -8.82 1 97.31 63 ARG B CA 1
ATOM 1593 C C . ARG B 1 63 ? 4.219 -21.953 -8.273 1 97.31 63 ARG B C 1
ATOM 1595 O O . ARG B 1 63 ? 4.156 -23.062 -8.812 1 97.31 63 ARG B O 1
ATOM 1602 N N . ALA B 1 64 ? 4.957 -21.719 -7.262 1 97.44 64 ALA B N 1
ATOM 1603 C CA . ALA B 1 64 ? 5.797 -22.75 -6.66 1 97.44 64 ALA B CA 1
ATOM 1604 C C . ALA B 1 64 ? 4.957 -23.922 -6.156 1 97.44 64 ALA B C 1
ATOM 1606 O O . ALA B 1 64 ? 5.34 -25.078 -6.324 1 97.44 64 ALA B O 1
ATOM 1607 N N . GLN B 1 65 ? 3.848 -23.609 -5.594 1 96.88 65 GLN B N 1
ATOM 1608 C CA . GLN B 1 65 ? 2.938 -24.625 -5.086 1 96.88 65 GLN B CA 1
ATOM 1609 C C . GLN B 1 65 ? 2.402 -25.5 -6.215 1 96.88 65 GLN B C 1
ATOM 1611 O O . GLN B 1 65 ? 2.283 -26.719 -6.066 1 96.88 65 GLN B O 1
ATOM 1616 N N . LEU B 1 66 ? 2.037 -24.875 -7.316 1 94.69 66 LEU B N 1
ATOM 1617 C CA . LEU B 1 66 ? 1.545 -25.609 -8.477 1 94.69 66 LEU B CA 1
ATOM 1618 C C . LEU B 1 66 ? 2.627 -26.516 -9.047 1 94.69 66 LEU B C 1
ATOM 1620 O O . LEU B 1 66 ? 2.357 -27.672 -9.383 1 94.69 66 LEU B O 1
ATOM 1624 N N . ARG B 1 67 ? 3.891 -26.062 -9.141 1 95.75 67 ARG B N 1
ATOM 1625 C CA . ARG B 1 67 ? 5.023 -26.859 -9.602 1 95.75 67 ARG B CA 1
ATOM 1626 C C . ARG B 1 67 ? 5.23 -28.078 -8.711 1 95.75 67 ARG B C 1
ATOM 1628 O O . ARG B 1 67 ? 5.488 -29.188 -9.211 1 95.75 67 ARG B O 1
ATOM 1635 N N . GLN B 1 68 ? 5.031 -27.781 -7.469 1 95.81 68 GLN B N 1
ATOM 1636 C CA . GLN B 1 68 ? 5.199 -28.875 -6.508 1 95.81 68 GLN B CA 1
ATOM 1637 C C . GLN B 1 68 ? 4.09 -29.906 -6.656 1 95.81 68 GLN B C 1
ATOM 1639 O O . GLN B 1 68 ? 4.348 -31.109 -6.57 1 95.81 68 GLN B O 1
ATOM 1644 N N . ALA B 1 69 ? 2.912 -29.5 -6.824 1 92.81 69 ALA B N 1
ATOM 1645 C CA . ALA B 1 69 ? 1.771 -30.391 -7.004 1 92.81 69 ALA B CA 1
ATOM 1646 C C . ALA B 1 69 ? 1.951 -31.266 -8.234 1 92.81 69 ALA B C 1
ATOM 1648 O O . ALA B 1 69 ? 1.652 -32.469 -8.203 1 92.81 69 ALA B O 1
ATOM 1649 N N . ILE B 1 70 ? 2.41 -30.672 -9.297 1 90.5 70 ILE B N 1
ATOM 1650 C CA . ILE B 1 70 ? 2.664 -31.391 -10.539 1 90.5 70 ILE B CA 1
ATOM 1651 C C . ILE B 1 70 ? 3.742 -32.469 -10.305 1 90.5 70 ILE B C 1
ATOM 1653 O O . ILE B 1 70 ? 3.578 -33.625 -10.695 1 90.5 70 ILE B O 1
ATOM 1657 N N . THR B 1 71 ? 4.848 -32.031 -9.648 1 91.88 71 THR B N 1
ATOM 1658 C CA . THR B 1 71 ? 5.93 -32.938 -9.344 1 91.88 71 THR B CA 1
ATOM 1659 C C . THR B 1 71 ? 5.418 -34.125 -8.516 1 91.88 71 THR B C 1
ATOM 1661 O O . THR B 1 71 ? 5.781 -35.281 -8.766 1 91.88 71 THR B O 1
ATOM 1664 N N . ASN B 1 72 ? 4.59 -33.875 -7.508 1 90.94 72 ASN B N 1
ATOM 1665 C CA . ASN B 1 72 ? 4.004 -34.906 -6.664 1 90.94 72 ASN B CA 1
ATOM 1666 C C . ASN B 1 72 ? 3.16 -35.875 -7.477 1 90.94 72 ASN B C 1
ATOM 1668 O O . ASN B 1 72 ? 3.209 -37.094 -7.25 1 90.94 72 ASN B O 1
ATOM 1672 N N . CYS B 1 73 ? 2.404 -35.406 -8.383 1 84.75 73 CYS B N 1
ATOM 1673 C CA . CYS B 1 73 ? 1.581 -36.219 -9.266 1 84.75 73 CYS B CA 1
ATOM 1674 C C . CYS B 1 73 ? 2.445 -37.125 -10.109 1 84.75 73 CYS B C 1
ATOM 1676 O O . CYS B 1 73 ? 2.135 -38.312 -10.258 1 84.75 73 CYS B O 1
ATOM 1678 N N . GLU B 1 74 ? 3.512 -36.531 -10.633 1 85.06 74 GLU B N 1
ATOM 1679 C CA . GLU B 1 74 ? 4.441 -37.312 -11.469 1 85.06 74 GLU B CA 1
ATOM 1680 C C . GLU B 1 74 ? 5.074 -38.438 -10.68 1 85.06 74 GLU B C 1
ATOM 1682 O O . GLU B 1 74 ? 5.172 -39.562 -11.18 1 85.06 74 GLU B O 1
ATOM 1687 N N . VAL B 1 75 ? 5.438 -38.125 -9.516 1 86.56 75 VAL B N 1
ATOM 1688 C CA . VAL B 1 75 ? 6.102 -39.094 -8.664 1 86.56 75 VAL B CA 1
ATOM 1689 C C . VAL B 1 75 ? 5.117 -40.188 -8.289 1 86.56 75 VAL B C 1
ATOM 1691 O O . VAL B 1 75 ? 5.465 -41.375 -8.328 1 86.56 75 VAL B O 1
ATOM 1694 N N . GLU B 1 76 ? 3.959 -39.844 -8.023 1 86.06 76 GLU B N 1
ATOM 1695 C CA . GLU B 1 76 ? 2.928 -40.812 -7.645 1 86.06 76 GLU B CA 1
ATOM 1696 C C . GLU B 1 76 ? 2.545 -41.688 -8.82 1 86.06 76 GLU B C 1
ATOM 1698 O O . GLU B 1 76 ? 2.41 -42.906 -8.664 1 86.06 76 GLU B O 1
ATOM 1703 N N . LEU B 1 77 ? 2.385 -41.156 -9.945 1 82.56 77 LEU B N 1
ATOM 1704 C CA . LEU B 1 77 ? 2.064 -41.906 -11.148 1 82.56 77 LEU B CA 1
ATOM 1705 C C . LEU B 1 77 ? 3.174 -42.906 -11.484 1 82.56 77 LEU B C 1
ATOM 1707 O O . LEU B 1 77 ? 2.9 -44.031 -11.82 1 82.56 77 LEU B O 1
ATOM 1711 N N . ALA B 1 78 ? 4.398 -42.406 -11.367 1 83.06 78 ALA B N 1
ATOM 1712 C CA . ALA B 1 78 ? 5.559 -43.25 -11.641 1 83.06 78 ALA B CA 1
ATOM 1713 C C . ALA B 1 78 ? 5.602 -44.438 -10.688 1 83.06 78 ALA B C 1
ATOM 1715 O O . ALA B 1 78 ? 5.898 -45.562 -11.094 1 83.06 78 ALA B O 1
ATOM 1716 N N . ALA B 1 79 ? 5.242 -44.156 -9.438 1 84.06 79 ALA B N 1
ATOM 1717 C CA . ALA B 1 79 ? 5.254 -45.219 -8.422 1 84.06 79 ALA B CA 1
ATOM 1718 C C . ALA B 1 79 ? 4.188 -46.281 -8.719 1 84.06 79 ALA B C 1
ATOM 1720 O O . ALA B 1 79 ? 4.438 -47.469 -8.57 1 84.06 79 ALA B O 1
ATOM 1721 N N . ILE B 1 80 ? 2.967 -45.906 -9.164 1 82.25 80 ILE B N 1
ATOM 1722 C CA . ILE B 1 80 ? 1.867 -46.812 -9.5 1 82.25 80 ILE B CA 1
ATOM 1723 C C . ILE B 1 80 ? 2.232 -47.625 -10.742 1 82.25 80 ILE B C 1
ATOM 1725 O O . ILE B 1 80 ? 2.051 -48.844 -10.766 1 82.25 80 ILE B O 1
ATOM 1729 N N . CYS B 1 81 ? 2.781 -46.969 -11.758 1 78.38 81 CYS B N 1
ATOM 1730 C CA . CYS B 1 81 ? 3.164 -47.625 -12.992 1 78.38 81 CYS B CA 1
ATOM 1731 C C . CYS B 1 81 ? 4.223 -48.688 -12.727 1 78.38 81 CYS B C 1
ATOM 1733 O O . CYS B 1 81 ? 4.184 -49.781 -13.312 1 78.38 81 CYS B O 1
ATOM 1735 N N . SER B 1 82 ? 5.207 -48.375 -11.836 1 80.94 82 SER B N 1
ATOM 1736 C CA . SER B 1 82 ? 6.266 -49.312 -11.484 1 80.94 82 SER B CA 1
ATOM 1737 C C . SER B 1 82 ? 5.695 -50.594 -10.883 1 80.94 82 SER B C 1
ATOM 1739 O O . SER B 1 82 ? 6.176 -51.688 -11.18 1 80.94 82 SER B O 1
ATOM 1741 N N . THR B 1 83 ? 4.609 -50.469 -10.133 1 81.56 83 THR B N 1
ATOM 1742 C CA . THR B 1 83 ? 4.004 -51.594 -9.453 1 81.56 83 THR B CA 1
ATOM 1743 C C . THR B 1 83 ? 3.217 -52.469 -10.438 1 81.56 83 THR B C 1
ATOM 1745 O O . THR B 1 83 ? 3.111 -53.656 -10.266 1 81.56 83 THR B O 1
ATOM 1748 N N . ILE B 1 84 ? 2.648 -51.906 -11.398 1 74.88 84 ILE B N 1
ATOM 1749 C CA . ILE B 1 84 ? 1.815 -52.656 -12.352 1 74.88 84 ILE B CA 1
ATOM 1750 C C . ILE B 1 84 ? 2.658 -53.062 -13.547 1 74.88 84 ILE B C 1
ATOM 1752 O O . ILE B 1 84 ? 2.154 -53.719 -14.469 1 74.88 84 ILE B O 1
ATOM 1756 N N . GLY B 1 85 ? 3.855 -53.094 -13.492 1 67.69 85 GLY B N 1
ATOM 1757 C CA . GLY B 1 85 ? 4.812 -53.531 -14.492 1 67.69 85 GLY B CA 1
ATOM 1758 C C . GLY B 1 85 ? 4.773 -52.688 -15.758 1 67.69 85 GLY B C 1
ATOM 1759 O O . GLY B 1 85 ? 5.168 -53.156 -16.828 1 67.69 85 GLY B O 1
ATOM 1760 N N . GLU B 1 86 ? 3.887 -51.875 -15.805 1 62.38 86 GLU B N 1
ATOM 1761 C CA . GLU B 1 86 ? 3.807 -50.938 -16.938 1 62.38 86 GLU B CA 1
ATOM 1762 C C . GLU B 1 86 ? 4.824 -49.812 -16.797 1 62.38 86 GLU B C 1
ATOM 1764 O O . GLU B 1 86 ? 5.145 -49.406 -15.68 1 62.38 86 GLU B O 1
ATOM 1769 N N . ARG B 1 87 ? 5.785 -49.875 -17.766 1 56.97 87 ARG B N 1
ATOM 1770 C CA . ARG B 1 87 ? 6.781 -48.812 -17.719 1 56.97 87 ARG B CA 1
ATOM 1771 C C . ARG B 1 87 ? 6.125 -47.469 -17.844 1 56.97 87 ARG B C 1
ATOM 1773 O O . ARG B 1 87 ? 5.195 -47.281 -18.641 1 56.97 87 ARG B O 1
ATOM 1780 N N . LEU B 1 88 ? 5.984 -46.719 -16.766 1 55.41 88 LEU B N 1
ATOM 1781 C CA . LEU B 1 88 ? 5.438 -45.375 -16.781 1 55.41 88 LEU B CA 1
ATOM 1782 C C . LEU B 1 88 ? 5.879 -44.625 -18.047 1 55.41 88 LEU B C 1
ATOM 1784 O O . LEU B 1 88 ? 7.074 -44.5 -18.312 1 55.41 88 LEU B O 1
ATOM 1788 N N . VAL B 1 89 ? 5.324 -45.062 -19.203 1 49.22 89 VAL B N 1
ATOM 1789 C CA . VAL B 1 89 ? 5.707 -44.25 -20.344 1 49.22 89 VAL B CA 1
ATOM 1790 C C . VAL B 1 89 ? 5.965 -42.812 -19.891 1 49.22 89 VAL B C 1
ATOM 1792 O O . VAL B 1 89 ? 5.426 -42.375 -18.875 1 49.22 89 VAL B O 1
ATOM 1795 N N . HIS B 1 90 ? 7.273 -42.438 -20.031 1 49.78 90 HIS B N 1
ATOM 1796 C CA . HIS B 1 90 ? 7.84 -41.125 -19.734 1 49.78 90 HIS B CA 1
ATOM 1797 C C . HIS B 1 90 ? 6.758 -40.031 -19.734 1 49.78 90 HIS B C 1
ATOM 1799 O O . HIS B 1 90 ? 6.324 -39.594 -20.797 1 49.78 90 HIS B O 1
ATOM 1805 N N . ILE B 1 91 ? 5.688 -40.219 -19 1 48.62 91 ILE B N 1
ATOM 1806 C CA . ILE B 1 91 ? 4.699 -39.156 -18.859 1 48.62 91 ILE B CA 1
ATOM 1807 C C . ILE B 1 91 ? 5.391 -37.812 -18.891 1 48.62 91 ILE B C 1
ATOM 1809 O O . ILE B 1 91 ? 4.75 -36.781 -19.141 1 48.62 91 ILE B O 1
ATOM 1813 N N . ARG B 1 92 ? 6.492 -37.969 -18.141 1 48 92 ARG B N 1
ATOM 1814 C CA . ARG B 1 92 ? 7.16 -36.656 -18.062 1 48 92 ARG B CA 1
ATOM 1815 C C . ARG B 1 92 ? 7.535 -36.156 -19.438 1 48 92 ARG B C 1
ATOM 1817 O O . ARG B 1 92 ? 8.039 -35.031 -19.578 1 48 92 ARG B O 1
ATOM 1824 N N . GLN B 1 93 ? 7.93 -37.219 -20.188 1 44.38 93 GLN B N 1
ATOM 1825 C CA . GLN B 1 93 ? 8.539 -36.719 -21.422 1 44.38 93 GLN B CA 1
ATOM 1826 C C . GLN B 1 93 ? 7.539 -35.906 -22.234 1 44.38 93 GLN B C 1
ATOM 1828 O O . GLN B 1 93 ? 7.824 -35.531 -23.375 1 44.38 93 GLN B O 1
ATOM 1833 N N . SER B 1 94 ? 6.371 -36.438 -21.938 1 44.41 94 SER B N 1
ATOM 1834 C CA . SER B 1 94 ? 5.555 -35.688 -22.891 1 44.41 94 SER B CA 1
ATOM 1835 C C . SER B 1 94 ? 6.086 -34.281 -23.078 1 44.41 94 SER B C 1
ATOM 1837 O O . SER B 1 94 ? 6.684 -33.719 -22.156 1 44.41 94 SER B O 1
ATOM 1839 N N . ASP B 1 95 ? 5.9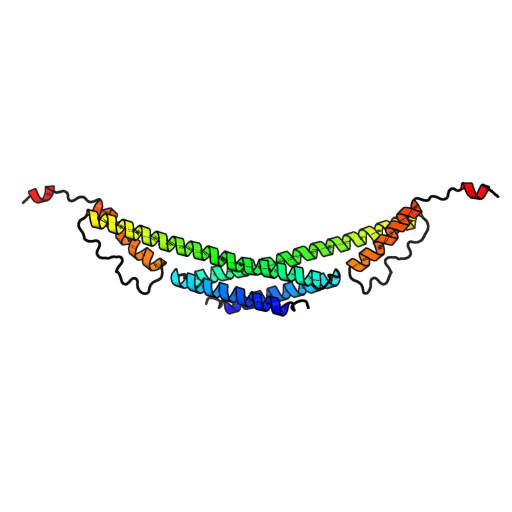77 -33.844 -24.219 1 44 95 ASP B N 1
ATOM 1840 C CA . ASP B 1 95 ? 6.383 -32.531 -24.719 1 44 95 ASP B CA 1
ATOM 1841 C C . ASP B 1 95 ? 6.223 -31.453 -23.641 1 44 95 ASP B C 1
ATOM 1843 O O . ASP B 1 95 ? 5.109 -31 -23.375 1 44 95 ASP B O 1
ATOM 1847 N N . ARG B 1 96 ? 6.578 -31.625 -22.469 1 48.12 96 ARG B N 1
ATOM 1848 C CA . ARG B 1 96 ? 6.789 -30.594 -21.453 1 48.12 96 ARG B CA 1
ATOM 1849 C C . ARG B 1 96 ? 6.668 -29.188 -22.062 1 48.12 96 ARG B C 1
ATOM 1851 O O . ARG B 1 96 ? 7.039 -28.203 -21.438 1 48.12 96 ARG B O 1
ATOM 1858 N N . ASN B 1 97 ? 6.723 -29.359 -23.219 1 48.44 97 ASN B N 1
ATOM 1859 C CA . ASN B 1 97 ? 6.711 -28.094 -23.953 1 48.44 97 ASN B CA 1
ATOM 1860 C C . ASN B 1 97 ? 5.656 -27.141 -23.406 1 48.44 97 ASN B C 1
ATOM 1862 O O . ASN B 1 97 ? 5.973 -26.016 -23.016 1 48.44 97 ASN B O 1
ATOM 1866 N N . VAL B 1 98 ? 4.391 -26.719 -24.312 1 58.53 98 VAL B N 1
ATOM 1867 C CA . VAL B 1 98 ? 3.799 -25.453 -24.766 1 58.53 98 VAL B CA 1
ATOM 1868 C C . VAL B 1 98 ? 2.725 -25.016 -23.781 1 58.53 98 VAL B C 1
ATOM 1870 O O . VAL B 1 98 ? 2.193 -23.906 -23.891 1 58.53 98 VAL B O 1
ATOM 1873 N N . GLY B 1 99 ? 2.307 -25.969 -22.562 1 80.06 99 GLY B N 1
ATOM 1874 C CA . GLY B 1 99 ? 1.137 -25.375 -21.938 1 80.06 99 GLY B CA 1
ATOM 1875 C C . GLY B 1 99 ? 1.429 -24.766 -20.578 1 80.06 99 GLY B C 1
ATOM 1876 O O . GLY B 1 99 ? 2.582 -24.734 -20.141 1 80.06 99 GLY B O 1
ATOM 1877 N N . SER B 1 100 ? 0.58 -24.141 -19.969 1 92.88 100 SER B N 1
ATOM 1878 C CA . SER B 1 100 ? 0.666 -23.516 -18.656 1 92.88 100 SER B CA 1
ATOM 1879 C C . SER B 1 100 ? 0.722 -24.547 -17.547 1 92.88 100 SER B C 1
ATOM 1881 O O . SER B 1 100 ? 0.426 -25.719 -17.781 1 92.88 100 SER B O 1
ATOM 1883 N N . LEU B 1 101 ? 1.253 -24.25 -16.453 1 93.81 101 LEU B N 1
ATOM 1884 C CA . LEU B 1 101 ? 1.34 -25.141 -15.289 1 93.81 101 LEU B CA 1
ATOM 1885 C C . LEU B 1 101 ? -0.024 -25.734 -14.953 1 93.81 101 LEU B C 1
ATOM 1887 O O . LEU B 1 101 ? -0.123 -26.906 -14.609 1 93.81 101 LEU B O 1
ATOM 1891 N N . LYS B 1 102 ? -1.008 -24.922 -15.125 1 93.31 102 LYS B N 1
ATOM 1892 C CA . LYS B 1 102 ? -2.363 -25.391 -14.859 1 93.31 102 LYS B CA 1
ATOM 1893 C C . LYS B 1 102 ? -2.76 -26.484 -15.844 1 93.31 102 LYS B C 1
ATOM 1895 O O . LYS B 1 102 ? -3.412 -27.469 -15.461 1 93.31 102 LYS B O 1
ATOM 1900 N N . GLU B 1 103 ? -2.418 -26.359 -17.047 1 89.62 103 GLU B N 1
ATOM 1901 C CA . GLU B 1 103 ? -2.695 -27.359 -18.078 1 89.62 103 GLU B CA 1
ATOM 1902 C C . GLU B 1 103 ? -1.938 -28.656 -17.781 1 89.62 103 GLU B C 1
ATOM 1904 O O . GLU B 1 103 ? -2.488 -29.75 -17.938 1 89.62 103 GLU B O 1
ATOM 1909 N N . GLU B 1 104 ? -0.723 -28.484 -17.438 1 87.38 104 GLU B N 1
ATOM 1910 C CA . GLU B 1 104 ? 0.088 -29.656 -17.078 1 87.38 104 GLU B CA 1
ATOM 1911 C C . GLU B 1 104 ? -0.503 -30.406 -15.898 1 87.38 104 GLU B C 1
ATOM 1913 O O . GLU B 1 104 ? -0.634 -31.625 -15.93 1 87.38 104 GLU B O 1
ATOM 1918 N N . HIS B 1 105 ? -0.793 -29.688 -14.938 1 88.44 105 HIS B N 1
ATOM 1919 C CA . HIS B 1 105 ? -1.394 -30.281 -13.742 1 88.44 105 HIS B CA 1
ATOM 1920 C C . HIS B 1 105 ? -2.678 -31.031 -14.086 1 88.44 105 HIS B C 1
ATOM 1922 O O . HIS B 1 105 ? -2.912 -32.125 -13.578 1 88.44 105 HIS B O 1
ATOM 1928 N N . ALA B 1 106 ? -3.498 -30.484 -14.93 1 86.69 106 ALA B N 1
ATOM 1929 C CA . ALA B 1 106 ? -4.789 -31.047 -15.305 1 86.69 106 ALA B CA 1
ATOM 1930 C C . ALA B 1 106 ? -4.609 -32.344 -16.094 1 86.69 106 ALA B C 1
ATOM 1932 O O . ALA B 1 106 ? -5.48 -33.219 -16.078 1 86.69 106 ALA B O 1
ATOM 1933 N N . ARG B 1 107 ? -3.527 -32.469 -16.828 1 83.62 107 ARG B N 1
ATOM 1934 C CA . ARG B 1 107 ? -3.254 -33.688 -17.625 1 83.62 107 ARG B CA 1
ATOM 1935 C C . ARG B 1 107 ? -2.846 -34.844 -16.719 1 83.62 107 ARG B C 1
ATOM 1937 O O . ARG B 1 107 ? -3.1 -36 -17.047 1 83.62 107 ARG B O 1
ATOM 1944 N N . PHE B 1 108 ? -2.312 -34.531 -15.586 1 81.5 108 PHE B N 1
ATOM 1945 C CA . PHE B 1 108 ? -1.809 -35.562 -14.703 1 81.5 108 PHE B CA 1
ATOM 1946 C C . PHE B 1 108 ? -2.92 -36.094 -13.805 1 81.5 108 PHE B C 1
ATOM 1948 O O . PHE B 1 108 ? -2.893 -37.25 -13.391 1 81.5 108 PHE B O 1
ATOM 1955 N N . LEU B 1 109 ? -3.908 -35.281 -13.602 1 77.44 109 LEU B N 1
ATOM 1956 C CA . LEU B 1 109 ? -4.922 -35.594 -12.602 1 77.44 109 LEU B CA 1
ATOM 1957 C C . LEU B 1 109 ? -5.773 -36.781 -13.039 1 77.44 109 LEU B C 1
ATOM 1959 O O . LEU B 1 109 ? -5.957 -37.75 -12.281 1 77.44 109 LEU B O 1
ATOM 1963 N N . PRO B 1 110 ? -6.32 -36.812 -14.219 1 72.75 110 PRO B N 1
ATOM 1964 C CA . PRO B 1 110 ? -7.121 -37.969 -14.656 1 72.75 110 PRO B CA 1
ATOM 1965 C C . PRO B 1 110 ? -6.312 -39.25 -14.727 1 72.75 110 PRO B C 1
ATOM 1967 O O . PRO B 1 110 ? -6.828 -40.344 -14.406 1 72.75 110 PRO B O 1
ATOM 1970 N N . GLN B 1 111 ? -5.086 -39.156 -15.141 1 70.62 111 GLN B N 1
ATOM 1971 C CA . GLN B 1 111 ? -4.215 -40.344 -15.266 1 70.62 111 GLN B CA 1
ATOM 1972 C C . GLN B 1 111 ? -3.945 -40.969 -13.898 1 70.62 111 GLN B C 1
ATOM 1974 O O . GLN B 1 111 ? -3.975 -42.188 -13.75 1 70.62 111 GLN B O 1
ATOM 1979 N N . LEU B 1 112 ? -3.752 -40.094 -13.016 1 69.69 112 LEU B N 1
ATOM 1980 C CA . LEU B 1 112 ? -3.48 -40.531 -11.656 1 69.69 112 LEU B CA 1
ATOM 1981 C C . LEU B 1 112 ? -4.707 -41.219 -11.055 1 69.69 112 LEU B C 1
ATOM 1983 O O . LEU B 1 112 ? -4.59 -42.25 -10.406 1 69.69 112 LEU B O 1
ATOM 1987 N N . GLU B 1 113 ? -5.785 -40.594 -11.328 1 71.12 113 GLU B N 1
ATOM 1988 C CA . GLU B 1 113 ? -7.031 -41.125 -10.789 1 71.12 113 GLU B CA 1
ATOM 1989 C C . GLU B 1 113 ? -7.359 -42.469 -11.406 1 71.12 113 GLU B C 1
ATOM 1991 O O . GLU B 1 113 ? -7.805 -43.375 -10.703 1 71.12 113 GLU B O 1
ATOM 1996 N N . GLU B 1 114 ? -7.172 -42.625 -12.695 1 71.62 114 GLU B N 1
ATOM 1997 C CA . GLU B 1 114 ? -7.418 -43.875 -13.414 1 71.62 114 GLU B CA 1
ATOM 1998 C C . GLU B 1 114 ? -6.484 -45 -12.93 1 71.62 114 GLU B C 1
ATOM 2000 O O . GLU B 1 114 ? -6.914 -46.125 -12.742 1 71.62 114 GLU B O 1
ATOM 2005 N N . MET B 1 115 ? -5.309 -44.656 -12.656 1 68.62 115 MET B N 1
ATOM 2006 C CA . MET B 1 115 ? -4.309 -45.656 -12.258 1 68.62 115 MET B CA 1
ATOM 2007 C C . MET B 1 115 ? -4.547 -46.125 -10.82 1 68.62 115 MET B C 1
ATOM 2009 O O . MET B 1 115 ? -4.363 -47.281 -10.516 1 68.62 115 MET B O 1
ATOM 2013 N N . LYS B 1 116 ? -5.047 -45.125 -10.109 1 67 116 LYS B N 1
ATOM 2014 C CA . LYS B 1 116 ? -5.367 -45.469 -8.727 1 67 116 LYS B CA 1
ATOM 2015 C C . LYS B 1 116 ? -6.547 -46.438 -8.664 1 67 116 LYS B C 1
ATOM 2017 O O . LYS B 1 116 ? -6.59 -47.312 -7.797 1 67 116 LYS B O 1
ATOM 2022 N N . LYS B 1 117 ? -7.477 -46.25 -9.648 1 64.5 117 LYS B N 1
ATOM 2023 C CA . LYS B 1 117 ? -8.648 -47.125 -9.711 1 64.5 117 LYS B CA 1
ATOM 2024 C C . LYS B 1 117 ? -8.273 -48.531 -10.219 1 64.5 117 LYS B C 1
ATOM 2026 O O . LYS B 1 117 ? -8.812 -49.531 -9.75 1 64.5 117 LYS B O 1
ATOM 2031 N N . HIS B 1 118 ? -7.516 -48.594 -11.211 1 62.31 118 HIS B N 1
ATOM 2032 C CA . HIS B 1 118 ? -7.117 -49.875 -11.805 1 62.31 118 HIS B CA 1
ATOM 2033 C C . HIS B 1 118 ? -6.16 -50.625 -10.898 1 62.31 118 HIS B C 1
ATOM 2035 O O . HIS B 1 118 ? -6.117 -51.844 -10.93 1 62.31 118 HIS B O 1
ATOM 2041 N N . HIS B 1 119 ? -5.371 -49.938 -10.32 1 59.91 119 HIS B N 1
ATOM 2042 C CA . HIS B 1 119 ? -4.523 -50.625 -9.359 1 59.91 119 HIS B CA 1
ATOM 2043 C C . HIS B 1 119 ? -5.355 -51.25 -8.25 1 59.91 119 HIS B C 1
ATOM 2045 O O . HIS B 1 119 ? -4.977 -52.312 -7.699 1 59.91 119 HIS B O 1
ATOM 2051 N N . ILE B 1 120 ? -6.582 -50.75 -8.086 1 51.56 120 ILE B N 1
ATOM 2052 C CA . ILE B 1 120 ? -7.41 -51.375 -7.074 1 51.56 120 ILE B CA 1
ATOM 2053 C C . ILE B 1 120 ? -8.031 -52.656 -7.652 1 51.56 120 ILE B C 1
ATOM 2055 O O . ILE B 1 120 ? -8.508 -53.5 -6.91 1 51.56 120 ILE B O 1
ATOM 2059 N N . GLU B 1 121 ? -8.391 -52.719 -8.992 1 48.06 121 GLU B N 1
ATOM 2060 C CA . GLU B 1 121 ? -9.023 -53.969 -9.414 1 48.06 121 GLU B CA 1
ATOM 2061 C C . GLU B 1 121 ? -8 -55.094 -9.492 1 48.06 121 GLU B C 1
ATOM 2063 O O . GLU B 1 121 ? -7.254 -55.188 -10.469 1 48.06 121 GLU B O 1
ATOM 2068 N N . PRO B 1 122 ? -7.398 -55.438 -8.594 1 49.5 122 PRO B N 1
ATOM 2069 C CA . PRO B 1 122 ? -6.586 -56.656 -8.664 1 49.5 122 PRO B CA 1
ATOM 2070 C C . PRO B 1 122 ? -7.285 -57.781 -9.406 1 49.5 122 PRO B C 1
ATOM 2072 O O . PRO B 1 122 ? -8.508 -57.906 -9.344 1 49.5 122 PRO B O 1
ATOM 2075 N N . ARG B 1 123 ? -6.637 -58.469 -10.484 1 45.25 123 ARG B N 1
ATOM 2076 C CA . ARG B 1 123 ? -6.844 -59.719 -11.234 1 45.25 123 ARG B CA 1
ATOM 2077 C C . ARG B 1 123 ? -7.434 -60.812 -10.352 1 45.25 123 ARG B C 1
ATOM 2079 O O . ARG B 1 123 ? -6.82 -61.188 -9.352 1 45.25 123 ARG B O 1
ATOM 2086 N N . ASN B 1 124 ? -8.727 -60.875 -10.141 1 42.69 124 ASN B N 1
ATOM 2087 C CA . ASN B 1 124 ? -9.203 -62.156 -9.672 1 42.69 124 ASN B CA 1
ATOM 2088 C C . ASN B 1 124 ? -8.586 -63.312 -10.477 1 42.69 124 ASN B C 1
ATOM 2090 O O . ASN B 1 124 ? -8.852 -63.438 -11.672 1 42.69 124 ASN B O 1
ATOM 2094 N N . PRO B 1 125 ? -7.449 -63.812 -10.25 1 43.84 125 PRO B N 1
ATOM 2095 C CA . PRO B 1 125 ? -6.828 -65 -10.867 1 43.84 125 PRO B CA 1
ATOM 2096 C C . PRO B 1 125 ? -7.828 -66.125 -11.125 1 43.84 125 PRO B C 1
ATOM 2098 O O . PRO B 1 125 ? -7.484 -67.125 -11.766 1 43.84 125 PRO B O 1
ATOM 2101 N N . GLU B 1 126 ? -8.906 -66.062 -10.398 1 45.19 126 GLU B N 1
ATOM 2102 C CA . GLU B 1 126 ? -9.695 -67.25 -10.375 1 45.19 126 GLU B CA 1
ATOM 2103 C C . GLU B 1 126 ? -10.508 -67.438 -11.656 1 45.19 126 GLU B C 1
ATOM 2105 O O . GLU B 1 126 ? -11.172 -68.438 -11.852 1 45.19 126 GLU B O 1
ATOM 2110 N N . ALA B 1 127 ? -10.688 -66.312 -12.383 1 43.03 127 ALA B N 1
ATOM 2111 C CA . ALA B 1 127 ? -11.656 -66.625 -13.445 1 43.03 127 ALA B CA 1
ATOM 2112 C C . ALA B 1 127 ? -11.047 -67.5 -14.531 1 43.03 127 ALA B C 1
ATOM 2114 O O . ALA B 1 127 ? -11.703 -67.812 -15.523 1 43.03 127 ALA B O 1
ATOM 2115 N N . TYR B 1 128 ? -9.758 -67.438 -14.664 1 42.03 128 TYR B N 1
ATOM 2116 C CA . TYR B 1 128 ? -9.266 -68.25 -15.75 1 42.03 128 TYR B CA 1
ATOM 2117 C C . TYR B 1 128 ? -9.523 -69.75 -15.453 1 42.03 128 TYR B C 1
ATOM 2119 O O . TYR B 1 128 ? -9.133 -70.625 -16.234 1 42.03 128 TYR B O 1
ATOM 2127 N N . PHE B 1 129 ? -9.883 -70 -14.18 1 42.25 129 PHE B N 1
ATOM 2128 C CA . PHE B 1 129 ? -10.047 -71.438 -14.023 1 42.25 129 PHE B CA 1
ATOM 2129 C C . PHE B 1 129 ? -11.344 -71.875 -14.672 1 42.25 129 PHE B C 1
ATOM 2131 O O . PHE B 1 129 ? -11.695 -73.062 -14.586 1 42.25 129 PHE B O 1
ATOM 2138 N N . GLY B 1 130 ? -12.227 -70.812 -15.125 1 36 130 GLY B N 1
ATOM 2139 C CA . GLY B 1 130 ? -13.492 -71.438 -15.469 1 36 130 GLY B CA 1
ATOM 2140 C C . GLY B 1 130 ? -13.43 -72.25 -16.766 1 36 130 GLY B C 1
ATOM 2141 O O . GLY B 1 130 ? -14.344 -73 -17.062 1 36 130 GLY B O 1
ATOM 2142 N N . GLN B 1 131 ? -12.641 -72 -17.812 1 27.97 131 GLN B N 1
ATOM 2143 C CA . GLN B 1 131 ? -12.945 -73 -18.859 1 27.97 131 GLN B CA 1
ATOM 2144 C C . GLN B 1 131 ? -12.391 -74.375 -18.5 1 27.97 131 GLN B C 1
ATOM 2146 O O . GLN B 1 131 ? -11.32 -74.5 -17.906 1 27.97 131 GLN B O 1
#

Solvent-accessible surface area (backbone atoms only — not comparable to full-atom values): 14607 Å² total; per-residue (Å²): 131,76,72,51,72,65,54,58,49,48,54,48,46,52,53,48,50,52,46,51,51,50,42,51,52,51,35,54,49,39,51,61,48,68,74,58,49,52,52,52,51,52,52,50,49,52,54,44,50,46,54,52,50,52,51,42,51,50,52,49,48,52,47,54,51,50,56,48,51,38,52,51,49,53,53,51,41,44,53,54,23,59,73,68,71,40,73,51,64,64,68,74,57,44,76,76,59,95,70,22,51,53,55,54,40,58,62,47,49,60,55,43,52,51,49,57,50,52,67,61,58,64,80,72,73,64,64,72,66,66,123,132,77,72,51,71,65,55,60,48,49,53,49,46,52,52,46,50,50,46,51,51,52,41,50,53,51,36,55,49,39,51,61,49,68,72,57,50,52,50,52,52,51,52,49,48,54,54,44,51,47,54,52,51,52,49,42,50,52,53,50,50,53,46,52,50,51,54,47,52,39,51,51,48,51,52,50,41,43,55,53,23,58,71,70,70,40,73,51,63,63,68,74,59,42,77,76,65,91,70,21,51,54,54,53,38,58,62,46,49,60,54,42,52,51,48,58,52,52,67,62,58,64,80,71,74,63,64,74,64,67,117

Organism: Vicia faba (NCBI:txid3906)